Protein AF-A0A962ULI7-F1 (afdb_monomer_lite)

Secondary structure (DSSP, 8-state):
-------------------------------------PPPPPPPPPPPPPPPPPPP---TT---SEEEEETTS-EEEE----TT-EEEEEESS---SEEEEETTTTEEEEE--TT--S-EEEEEEEEETTEEEEEEEEEEEEEPPPPTTS------S--------EEEEEEEEEEEEEETTEEEEEEEEEEEEEEEEE-TT-TT-TTGGGTT-TTEEEEEEEEEEEEE-SEEE-TT-EEEEEEEEEEE--SSTTS--EEE-PPPPPSS-TT-S--TT-PPPPPPPPPPPPEEEEEEEEE--SS--EE-PPPPPPPPPSSS--PPP-PPP-------SS---S-EEE----

Sequence (350 aa):
MIEPLAVFLRHSRPVGIGLLTGALLAASGCNLLPTTRQGPLPTPVPSPPVAEGRPADANTGQLPALLFARHGTTAGFRFTPAPQHEVAIETDRQVGGDLTFDRDTGTLRYTPAAGDVEEFTLTLRAQGPQGPATLGTLGVVPVAAIPAETRFIDNDRPVPKLPIYNDIRISAGKHQRWFNGVERTTRAVTASGFEVRFDPADKHAELNRFSGAADIHRLDIEADSVIIRGTLHLPQTEVHISARRLVFEDADPDNPARIDTSPLAWPKAAGDGDSRNTPSPGQHGLKAGDIHLLLDQLVADGGTRLIMNGGRGQDPERGRKGDDGKSVASRTHKINNQRYANVVYVQTHH

Radius of gyration: 32.07 Å; chains: 1; bounding box: 81×69×121 Å

Structure (mmCIF, N/CA/C/O backbone):
data_AF-A0A962ULI7-F1
#
_entry.id   AF-A0A962ULI7-F1
#
loop_
_atom_site.group_PDB
_atom_site.id
_atom_site.type_symbol
_atom_site.label_atom_id
_atom_site.label_alt_id
_atom_site.label_comp_id
_atom_site.label_asym_id
_atom_site.label_entity_id
_atom_site.label_seq_id
_atom_site.pdbx_PDB_ins_code
_atom_site.Cartn_x
_atom_site.Cartn_y
_atom_site.Cartn_z
_atom_site.occupancy
_atom_site.B_iso_or_equiv
_atom_site.auth_seq_id
_atom_site.auth_comp_id
_atom_site.auth_asym_id
_atom_site.auth_atom_id
_atom_site.pdbx_PDB_model_num
ATOM 1 N N . MET A 1 1 ? 1.129 7.651 -73.828 1.00 36.72 1 MET A N 1
ATOM 2 C CA . MET A 1 1 ? 2.475 7.852 -73.248 1.00 36.72 1 MET A CA 1
ATOM 3 C C . MET A 1 1 ? 2.345 7.568 -71.758 1.00 36.72 1 MET A C 1
ATOM 5 O O . MET A 1 1 ? 1.711 8.367 -71.096 1.00 36.72 1 MET A O 1
ATOM 9 N N . ILE A 1 2 ? 2.761 6.446 -71.173 1.00 41.09 2 ILE A N 1
ATOM 10 C CA . ILE A 1 2 ? 3.694 5.374 -71.553 1.00 41.09 2 ILE A CA 1
ATOM 11 C C . ILE A 1 2 ? 3.120 4.039 -71.024 1.00 41.09 2 ILE A C 1
ATOM 13 O O . ILE A 1 2 ? 2.411 4.024 -70.021 1.00 41.09 2 ILE A O 1
ATOM 17 N N . GLU A 1 3 ? 3.387 2.964 -71.763 1.00 32.59 3 GLU A N 1
ATOM 18 C CA . GLU A 1 3 ? 2.951 1.574 -71.569 1.00 32.59 3 GLU A CA 1
ATOM 19 C C . GLU A 1 3 ? 3.521 0.845 -70.325 1.00 32.59 3 GLU A C 1
ATOM 21 O O . GLU A 1 3 ? 4.514 1.293 -69.748 1.00 32.59 3 GLU A O 1
ATOM 26 N N . PRO A 1 4 ? 2.932 -0.321 -69.962 1.00 69.19 4 PRO A N 1
ATOM 27 C CA . PRO A 1 4 ? 3.392 -1.266 -68.937 1.00 69.19 4 PRO A CA 1
ATOM 28 C C . PRO A 1 4 ? 4.114 -2.505 -69.524 1.00 69.19 4 PRO A C 1
ATOM 30 O O . PRO A 1 4 ? 3.837 -2.908 -70.647 1.00 69.19 4 PRO A O 1
ATOM 33 N N . LEU A 1 5 ? 4.972 -3.180 -68.746 1.00 36.34 5 LEU A N 1
ATOM 34 C CA . LEU A 1 5 ? 5.519 -4.527 -69.030 1.00 36.34 5 LEU A CA 1
ATOM 35 C C . LEU A 1 5 ? 6.286 -5.024 -67.777 1.00 36.34 5 LEU A C 1
ATOM 37 O O . LEU A 1 5 ? 6.933 -4.210 -67.135 1.00 36.34 5 LEU A O 1
ATOM 41 N N . ALA A 1 6 ? 6.403 -6.288 -67.367 1.00 36.66 6 ALA A N 1
ATOM 42 C CA . ALA A 1 6 ? 5.646 -7.531 -67.469 1.00 36.66 6 ALA A CA 1
ATOM 43 C C . ALA A 1 6 ? 6.415 -8.594 -66.628 1.00 36.66 6 ALA A C 1
ATOM 45 O O . ALA A 1 6 ? 7.593 -8.419 -66.334 1.00 36.66 6 ALA A O 1
ATOM 46 N N . VAL A 1 7 ? 5.753 -9.723 -66.339 1.00 37.47 7 VAL A N 1
ATOM 47 C CA . VAL A 1 7 ? 6.326 -11.066 -66.071 1.00 37.47 7 VAL A CA 1
ATOM 48 C C . VAL A 1 7 ? 7.104 -11.301 -64.760 1.00 37.47 7 VAL A C 1
ATOM 50 O O . VAL A 1 7 ? 8.292 -11.031 -64.670 1.00 37.47 7 VAL A O 1
ATOM 53 N N . PHE A 1 8 ? 6.492 -12.048 -63.828 1.00 35.47 8 PHE A N 1
ATOM 54 C CA . PHE A 1 8 ? 7.044 -13.353 -63.422 1.00 35.47 8 PHE A CA 1
ATOM 55 C C . PHE A 1 8 ? 5.948 -14.278 -62.870 1.00 35.47 8 PHE A C 1
ATOM 57 O O . PHE A 1 8 ? 5.106 -13.885 -62.068 1.00 35.47 8 PHE A O 1
ATOM 64 N N . LEU A 1 9 ? 5.942 -15.513 -63.365 1.00 35.53 9 LEU A N 1
ATOM 65 C CA . LEU A 1 9 ? 4.918 -16.543 -63.196 1.00 35.53 9 LEU A CA 1
ATOM 66 C C . LEU A 1 9 ? 5.587 -17.802 -62.608 1.00 35.53 9 LEU A C 1
ATOM 68 O O . LEU A 1 9 ? 6.740 -18.079 -62.927 1.00 35.53 9 LEU A O 1
ATOM 72 N N . ARG A 1 10 ? 4.784 -18.617 -61.904 1.00 34.47 10 ARG A N 1
ATOM 73 C CA . ARG A 1 10 ? 4.992 -20.025 -61.480 1.00 34.47 10 ARG A CA 1
ATOM 74 C C . ARG A 1 10 ? 5.725 -20.247 -60.149 1.00 34.47 10 ARG A C 1
ATOM 76 O O . ARG A 1 10 ? 6.946 -20.211 -60.097 1.00 34.47 10 ARG A O 1
ATOM 83 N N . HIS A 1 11 ? 4.983 -20.685 -59.130 1.00 37.19 11 HIS A N 1
ATOM 84 C CA . HIS A 1 11 ? 4.894 -22.110 -58.762 1.00 37.19 11 HIS A CA 1
ATOM 85 C C . HIS A 1 11 ? 3.723 -22.330 -57.791 1.00 37.19 11 HIS A C 1
ATOM 87 O O . HIS A 1 11 ? 3.761 -21.944 -56.628 1.00 37.19 11 HIS A O 1
ATOM 93 N N . SER A 1 12 ? 2.668 -22.960 -58.302 1.00 34.78 12 SER A N 1
ATOM 94 C CA . SER A 1 12 ? 1.506 -23.430 -57.552 1.00 34.78 12 SER A CA 1
ATOM 95 C C . SER A 1 12 ? 1.741 -24.875 -57.103 1.00 34.78 12 SER A C 1
ATOM 97 O O . SER A 1 12 ? 2.163 -25.702 -57.912 1.00 34.78 12 SER A O 1
ATOM 99 N N . ARG A 1 13 ? 1.388 -25.213 -55.859 1.00 38.66 13 ARG A N 1
ATOM 100 C CA . ARG A 1 13 ? 0.997 -26.576 -55.463 1.00 38.66 13 ARG A CA 1
ATOM 101 C C . ARG A 1 13 ? -0.217 -26.500 -54.530 1.00 38.66 13 ARG A C 1
ATOM 103 O O . ARG A 1 13 ? -0.091 -25.903 -53.465 1.00 38.66 13 ARG A O 1
ATOM 110 N N . PRO A 1 14 ? -1.369 -27.084 -54.903 1.00 46.56 14 PRO A N 1
ATOM 111 C CA . PRO A 1 14 ? -2.503 -27.280 -54.013 1.00 46.56 14 PRO A CA 1
ATOM 112 C C . PRO A 1 14 ? -2.503 -28.709 -53.446 1.00 46.56 14 PRO A C 1
ATOM 114 O O . PRO A 1 14 ? -2.334 -29.676 -54.183 1.00 46.56 14 PRO A O 1
ATOM 117 N N . VAL A 1 15 ? -2.726 -28.843 -52.141 1.00 43.34 15 VAL A N 1
ATOM 118 C CA . VAL A 1 15 ? -3.077 -30.094 -51.443 1.00 43.34 15 VAL A CA 1
ATOM 119 C C . VAL A 1 15 ? -3.946 -29.650 -50.264 1.00 43.34 15 VAL A C 1
ATOM 121 O O . VAL A 1 15 ? -3.543 -28.748 -49.545 1.00 43.34 15 VAL A O 1
ATOM 124 N N . GLY A 1 16 ? -5.141 -30.141 -49.971 1.00 34.72 16 GLY A N 1
ATOM 125 C CA . GLY A 1 16 ? -6.044 -31.107 -50.575 1.00 34.72 16 GLY A CA 1
ATOM 126 C C . GLY A 1 16 ? -7.290 -31.064 -49.680 1.00 34.72 16 GLY A C 1
ATOM 127 O O . GLY A 1 16 ? -7.171 -31.152 -48.460 1.00 34.72 16 GLY A O 1
ATOM 128 N N . ILE A 1 17 ? -8.464 -30.826 -50.262 1.00 39.56 17 ILE A N 1
ATOM 129 C CA . ILE A 1 17 ? -9.739 -30.765 -49.540 1.00 39.56 17 ILE A CA 1
ATOM 130 C C . ILE A 1 17 ? -10.230 -32.201 -49.356 1.00 39.56 17 ILE A C 1
ATOM 132 O O . ILE A 1 17 ? -10.590 -32.865 -50.326 1.00 39.56 17 ILE A O 1
ATOM 136 N N . GLY A 1 18 ? -10.215 -32.683 -48.114 1.00 36.03 18 GLY A N 1
ATOM 137 C CA . GLY A 1 18 ? -10.821 -33.951 -47.725 1.00 36.03 18 GLY A CA 1
ATOM 138 C C . GLY A 1 18 ? -12.294 -33.758 -47.382 1.00 36.03 18 GLY A C 1
ATOM 139 O O . GLY A 1 18 ? -12.622 -33.345 -46.274 1.00 36.03 18 GLY A O 1
ATOM 140 N N . LEU A 1 19 ? -13.170 -34.062 -48.340 1.00 38.62 19 LEU A N 1
ATOM 141 C CA . LEU A 1 19 ? -14.579 -34.370 -48.099 1.00 38.62 19 LEU A CA 1
ATOM 142 C C . LEU A 1 19 ? -14.670 -35.734 -47.404 1.00 38.62 19 LEU A C 1
ATOM 144 O O . LEU A 1 19 ? -14.183 -36.727 -47.941 1.00 38.62 19 LEU A O 1
ATOM 148 N N . LEU A 1 20 ? -15.336 -35.790 -46.252 1.00 34.31 20 LEU A N 1
ATOM 149 C CA . LEU A 1 20 ? -15.747 -37.043 -45.621 1.00 34.31 20 LEU A CA 1
ATOM 150 C C . LEU A 1 20 ? -17.254 -36.992 -45.373 1.00 34.31 20 LEU A C 1
ATOM 152 O O . LEU A 1 20 ? -17.750 -36.479 -44.375 1.00 34.31 20 LEU A O 1
ATOM 156 N N . THR A 1 21 ? -17.972 -37.492 -46.370 1.00 39.06 21 THR A N 1
ATOM 157 C CA . THR A 1 21 ? -19.364 -37.925 -46.320 1.00 39.06 21 THR A CA 1
ATOM 158 C C . THR A 1 21 ? -19.424 -39.289 -45.630 1.00 39.06 21 THR A C 1
ATOM 160 O O . THR A 1 21 ? -18.748 -40.226 -46.048 1.00 39.06 21 THR A O 1
ATOM 163 N N . GLY A 1 22 ? -20.257 -39.421 -44.599 1.00 34.72 22 GLY A N 1
ATOM 164 C CA . GLY A 1 22 ? -20.523 -40.695 -43.930 1.00 34.72 22 GLY A CA 1
ATOM 165 C C . GLY A 1 22 ? -21.768 -40.593 -43.059 1.00 34.72 22 GLY A C 1
ATOM 166 O O . GLY A 1 22 ? -21.783 -39.869 -42.071 1.00 34.72 22 GLY A O 1
ATOM 167 N N . ALA A 1 23 ? -22.827 -41.270 -43.489 1.00 39.91 23 ALA A N 1
ATOM 168 C CA . ALA A 1 23 ? -24.166 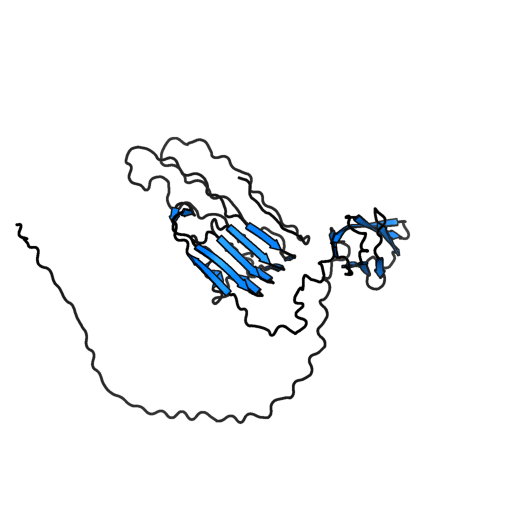-41.249 -42.922 1.00 39.91 23 ALA A CA 1
ATOM 169 C C . ALA A 1 23 ? -24.389 -42.335 -41.849 1.00 39.91 23 ALA A C 1
ATOM 171 O O . ALA A 1 23 ? -23.640 -43.303 -41.781 1.00 39.91 23 ALA A O 1
ATOM 172 N N . LEU A 1 24 ? -25.521 -42.189 -41.141 1.00 36.28 24 LEU A N 1
ATOM 173 C CA . LEU A 1 24 ? -26.288 -43.200 -40.389 1.00 36.28 24 LEU A CA 1
ATOM 174 C C . LEU A 1 24 ? -25.678 -43.758 -39.088 1.00 36.28 24 LEU A C 1
ATOM 176 O O . LEU A 1 24 ? -24.764 -44.568 -39.111 1.00 36.28 24 LEU A O 1
ATOM 180 N N . LEU A 1 25 ? -26.330 -43.478 -37.952 1.00 35.44 25 LEU A N 1
ATOM 181 C CA . LEU A 1 25 ? -27.269 -44.432 -37.343 1.00 35.44 25 LEU A CA 1
ATOM 182 C C . LEU A 1 25 ? -28.064 -43.770 -36.204 1.00 35.44 25 LEU A C 1
ATOM 184 O O . LEU A 1 25 ? -27.510 -43.112 -35.327 1.00 35.44 25 LEU A O 1
ATOM 188 N N . ALA A 1 26 ? -29.378 -43.976 -36.230 1.00 43.22 26 ALA A N 1
ATOM 189 C CA . ALA A 1 26 ? -30.286 -43.666 -35.140 1.00 43.22 26 ALA A CA 1
ATOM 190 C C . ALA A 1 26 ? -30.165 -44.725 -34.034 1.00 43.22 26 ALA A C 1
ATOM 192 O O . ALA A 1 26 ? -30.157 -45.921 -34.323 1.00 43.22 26 ALA A O 1
ATOM 193 N N . ALA A 1 27 ? -30.152 -44.291 -32.775 1.00 39.09 27 ALA A N 1
ATOM 194 C CA . ALA A 1 27 ? -30.481 -45.136 -31.635 1.00 39.09 27 ALA A CA 1
ATOM 195 C C . ALA A 1 27 ? -31.223 -44.293 -30.593 1.00 39.09 27 ALA A C 1
ATOM 197 O O . ALA A 1 27 ? -30.658 -43.422 -29.934 1.00 39.09 27 ALA A O 1
ATOM 198 N N . SER A 1 28 ? -32.525 -44.547 -30.502 1.00 44.91 28 SER A N 1
ATOM 199 C CA . SER A 1 28 ? -33.424 -44.029 -29.481 1.00 44.91 28 SER A CA 1
ATOM 200 C C . SER A 1 28 ? -33.053 -44.605 -28.115 1.00 44.91 28 SER A C 1
ATOM 202 O O . SER A 1 28 ? -33.016 -45.821 -27.946 1.00 44.91 28 SER A O 1
ATOM 204 N N . GLY A 1 29 ? -32.840 -43.735 -27.130 1.00 36.50 29 GLY A N 1
ATOM 205 C CA . GLY A 1 29 ? -32.721 -44.100 -25.722 1.00 36.50 29 GLY A CA 1
ATOM 206 C C . GLY A 1 29 ? -33.555 -43.149 -24.873 1.00 36.50 29 GLY A C 1
ATOM 207 O O . GLY A 1 29 ? -33.091 -42.078 -24.495 1.00 36.50 29 GLY A O 1
ATOM 208 N N . CYS A 1 30 ? -34.808 -43.524 -24.611 1.00 38.38 30 CYS A N 1
ATOM 209 C CA . CYS A 1 30 ? -35.667 -42.865 -23.632 1.00 38.38 30 CYS A CA 1
ATOM 210 C C . CYS A 1 30 ? -35.076 -43.042 -22.226 1.00 38.38 30 CYS A C 1
ATOM 212 O O . CYS A 1 30 ? -35.155 -44.132 -21.668 1.00 38.38 30 CYS A O 1
ATOM 214 N N . ASN A 1 31 ? -34.549 -41.969 -21.635 1.00 38.72 31 ASN A N 1
ATOM 215 C CA . ASN A 1 31 ? -34.312 -41.895 -20.194 1.00 38.72 31 ASN A CA 1
ATOM 216 C C . ASN A 1 31 ? -35.453 -41.102 -19.549 1.00 38.72 31 ASN A C 1
ATOM 218 O O . ASN A 1 31 ? -35.513 -39.877 -19.631 1.00 38.72 31 ASN A O 1
ATOM 222 N N . LEU A 1 32 ? -36.379 -41.836 -18.932 1.00 37.72 32 LEU A N 1
ATOM 223 C CA . LEU A 1 32 ? -37.387 -41.302 -18.022 1.00 37.72 32 LEU A CA 1
ATOM 224 C C . LEU A 1 32 ? -36.681 -40.840 -16.741 1.00 37.72 32 LEU A C 1
ATOM 226 O O . LEU A 1 32 ? -36.152 -41.655 -15.988 1.00 37.72 32 LEU A O 1
ATOM 230 N N . LEU A 1 33 ? -36.665 -39.529 -16.502 1.00 42.28 33 LEU A N 1
ATOM 231 C CA . LEU A 1 33 ? -36.252 -38.956 -15.223 1.00 42.28 33 LEU A CA 1
ATOM 232 C C . LEU A 1 33 ? -37.384 -39.131 -14.194 1.00 42.28 33 LEU A C 1
ATOM 234 O O . LEU A 1 33 ? -38.543 -38.859 -14.520 1.00 42.28 33 LEU A O 1
ATOM 238 N N . PRO A 1 34 ? -37.088 -39.557 -12.955 1.00 46.44 34 PRO A N 1
ATOM 239 C CA . PRO A 1 34 ? -38.090 -39.658 -11.907 1.00 46.44 34 PRO A CA 1
ATOM 240 C C . PRO A 1 34 ? -38.499 -38.261 -11.422 1.00 46.44 34 PRO A C 1
ATOM 242 O O . PRO A 1 34 ? -37.675 -37.462 -10.983 1.00 46.44 34 PRO A O 1
ATOM 245 N N . THR A 1 35 ? -39.798 -37.974 -11.474 1.00 42.03 35 THR A N 1
ATOM 246 C CA . THR A 1 35 ? -40.426 -36.815 -10.828 1.00 42.03 35 THR A CA 1
ATOM 247 C C . THR A 1 35 ? -40.354 -36.965 -9.309 1.00 42.03 35 THR A C 1
ATOM 249 O O . THR A 1 35 ? -41.180 -37.642 -8.694 1.00 42.03 35 THR A O 1
ATOM 252 N N . THR A 1 36 ? -39.369 -36.323 -8.687 1.00 50.81 36 THR A N 1
ATOM 253 C CA . THR A 1 36 ? -39.287 -36.190 -7.231 1.00 50.81 36 THR A CA 1
ATOM 254 C C . THR A 1 36 ? -40.264 -35.110 -6.768 1.00 50.81 36 THR A C 1
ATOM 256 O O . THR A 1 36 ? -40.147 -33.937 -7.117 1.00 50.81 36 THR A O 1
ATOM 259 N N . ARG A 1 37 ? -41.262 -35.522 -5.986 1.00 45.25 37 ARG A N 1
ATOM 260 C CA . ARG A 1 37 ? -42.290 -34.668 -5.382 1.00 45.25 37 ARG A CA 1
ATOM 261 C C . ARG A 1 37 ? -41.631 -33.760 -4.328 1.00 45.25 37 ARG A C 1
ATOM 263 O O . ARG A 1 37 ? -41.154 -34.263 -3.314 1.00 45.25 37 ARG A O 1
ATOM 270 N N . GLN A 1 38 ? -41.588 -32.446 -4.559 1.00 42.25 38 GLN A N 1
ATOM 271 C CA . GLN A 1 38 ? -41.139 -31.473 -3.555 1.00 42.25 38 GLN A CA 1
ATOM 272 C C . GLN A 1 38 ? -42.172 -31.380 -2.422 1.00 42.25 38 GLN A C 1
ATOM 274 O O . GLN A 1 38 ? -43.342 -31.080 -2.660 1.00 42.25 38 GLN A O 1
ATOM 279 N N . GLY A 1 39 ? -41.737 -31.672 -1.195 1.00 67.44 39 GLY A N 1
ATOM 280 C CA . GLY A 1 39 ? -42.494 -31.385 0.023 1.00 67.44 39 GLY A CA 1
ATOM 281 C C . GLY A 1 39 ? -42.515 -29.882 0.347 1.00 67.44 39 GLY A C 1
ATOM 282 O O . GLY A 1 39 ? -41.749 -29.118 -0.246 1.00 67.44 39 GLY A O 1
ATOM 283 N N . PRO A 1 40 ? -43.392 -29.446 1.268 1.00 58.53 40 PRO A N 1
ATOM 284 C CA . PRO A 1 40 ? -43.543 -28.039 1.627 1.00 58.53 40 PRO A CA 1
ATOM 285 C C . PRO A 1 40 ? -42.242 -27.452 2.191 1.00 58.53 40 PRO A C 1
ATOM 287 O O . PRO A 1 40 ? -41.573 -28.067 3.022 1.00 58.53 40 PRO A O 1
ATOM 290 N N . LEU A 1 41 ? -41.900 -26.252 1.716 1.00 49.66 41 LEU A N 1
ATOM 291 C CA . LEU A 1 41 ? -40.730 -25.483 2.140 1.00 49.66 41 LEU A CA 1
ATOM 292 C C . LEU A 1 41 ? -40.799 -25.169 3.647 1.00 49.66 41 LEU A C 1
ATOM 294 O O . LEU A 1 41 ? -41.845 -24.712 4.117 1.00 49.66 41 LEU A O 1
ATOM 298 N N . PRO A 1 42 ? -39.706 -25.369 4.405 1.00 56.66 42 PRO A N 1
ATOM 299 C CA . PRO A 1 42 ? -39.650 -24.976 5.805 1.00 56.66 42 PRO A CA 1
ATOM 300 C C . PRO A 1 42 ? -39.727 -23.450 5.935 1.00 56.66 42 PRO A C 1
ATOM 302 O O . PRO A 1 42 ? -39.064 -22.707 5.211 1.00 56.66 42 PRO A O 1
ATOM 305 N N . THR A 1 43 ? -40.546 -22.988 6.876 1.00 55.22 43 THR A N 1
ATOM 306 C CA . THR A 1 43 ? -40.663 -21.576 7.251 1.00 55.22 43 THR A CA 1
ATOM 307 C C . THR A 1 43 ? -39.322 -21.026 7.751 1.00 55.22 43 THR A C 1
ATOM 309 O O . THR A 1 43 ? -38.649 -21.708 8.529 1.00 55.22 43 THR A O 1
ATOM 312 N N . PRO A 1 44 ? -38.931 -19.802 7.348 1.00 44.84 44 PRO A N 1
ATOM 313 C CA . PRO A 1 44 ? -37.668 -19.203 7.755 1.00 44.84 44 PRO A CA 1
ATOM 314 C C . PRO A 1 44 ? -37.649 -18.958 9.266 1.00 44.84 44 PRO A C 1
ATOM 316 O O . PRO A 1 44 ? -38.510 -18.276 9.820 1.00 44.84 44 PRO A O 1
ATOM 319 N N . VAL A 1 45 ? -36.645 -19.532 9.926 1.00 56.16 45 VAL A N 1
ATOM 320 C CA . VAL A 1 45 ? -36.324 -19.266 11.330 1.00 56.16 45 VAL A CA 1
ATOM 321 C C . VAL A 1 45 ? -35.789 -17.829 11.429 1.00 56.16 45 VAL A C 1
ATOM 323 O O . VAL A 1 45 ? -34.923 -17.466 10.627 1.00 56.16 45 VAL A O 1
ATOM 326 N N . PRO A 1 46 ? -36.276 -16.994 12.368 1.00 42.66 46 PRO A N 1
ATOM 327 C CA . PRO A 1 46 ? -35.767 -15.639 12.550 1.00 42.66 46 PRO A CA 1
ATOM 328 C C . PRO A 1 46 ? -34.271 -15.673 12.877 1.00 42.66 46 PRO A C 1
ATOM 330 O O . PRO A 1 46 ? -33.821 -16.434 13.734 1.00 42.66 46 PRO A O 1
ATOM 333 N N . SER A 1 47 ? -33.496 -14.860 12.159 1.00 42.06 47 SER A N 1
ATOM 334 C CA . SER A 1 47 ? -32.056 -14.738 12.376 1.00 42.06 47 SER A CA 1
ATOM 335 C C . SER A 1 47 ? -31.771 -14.175 13.776 1.00 42.06 47 SER A C 1
ATOM 337 O O . SER A 1 47 ? -32.451 -13.233 14.192 1.00 42.06 47 SER A O 1
ATOM 339 N N . PRO A 1 48 ? -30.784 -14.720 14.511 1.00 41.25 48 PRO A N 1
ATOM 340 C CA . PRO A 1 48 ? -30.344 -14.136 15.771 1.00 41.25 48 PRO A CA 1
ATOM 341 C C . PRO A 1 48 ? -29.783 -12.720 15.544 1.00 41.25 48 PRO A C 1
ATOM 343 O O . PRO A 1 48 ? -29.311 -12.422 14.441 1.00 41.25 48 PRO A O 1
ATOM 346 N N . PRO A 1 49 ? -29.832 -11.843 16.564 1.00 34.62 49 PRO A N 1
ATOM 347 C CA . PRO A 1 49 ? -29.321 -10.481 16.465 1.00 34.62 49 PRO A CA 1
ATOM 348 C C . PRO A 1 49 ? -27.855 -10.473 16.013 1.00 34.62 49 PRO A C 1
ATOM 350 O O . PRO A 1 49 ? -27.033 -11.259 16.488 1.00 34.62 49 PRO A O 1
ATOM 353 N N . VAL A 1 50 ? -27.556 -9.584 15.064 1.00 32.25 50 VAL A N 1
ATOM 354 C CA . VAL A 1 50 ? -26.212 -9.334 14.537 1.00 32.25 50 VAL A CA 1
ATOM 355 C C . VAL A 1 50 ? -25.328 -8.873 15.693 1.00 32.25 50 VAL A C 1
ATOM 357 O O . VAL A 1 50 ? -25.606 -7.857 16.322 1.00 32.25 50 VAL A O 1
ATOM 360 N N . ALA A 1 51 ? -24.287 -9.648 15.995 1.00 32.75 51 ALA A N 1
ATOM 361 C CA . ALA A 1 51 ? -23.303 -9.293 17.005 1.00 32.75 51 ALA A CA 1
ATOM 362 C C . ALA A 1 51 ? -22.557 -8.022 16.574 1.00 32.75 51 ALA A C 1
ATOM 364 O O . ALA A 1 51 ? -21.938 -7.994 15.508 1.00 32.75 51 ALA A O 1
ATOM 365 N N . GLU A 1 52 ? -22.616 -6.987 17.412 1.00 35.19 52 GLU A N 1
ATOM 366 C CA . GLU A 1 52 ? -21.737 -5.823 17.328 1.00 35.19 52 GLU A CA 1
ATOM 367 C C . GLU A 1 52 ? -20.279 -6.296 17.253 1.00 35.19 52 GLU A C 1
ATOM 369 O O . GLU A 1 52 ? -19.862 -7.212 17.971 1.00 35.19 52 GLU A O 1
ATOM 374 N N . GLY A 1 53 ? -19.517 -5.708 16.328 1.00 32.28 53 GLY A N 1
ATOM 375 C CA . GLY A 1 53 ? -18.134 -6.081 16.065 1.00 32.28 53 GLY A CA 1
ATOM 376 C C . GLY A 1 53 ? -17.316 -6.084 17.352 1.00 32.28 53 GLY A C 1
ATOM 377 O O . GLY A 1 53 ? -17.141 -5.054 17.997 1.00 32.28 53 GLY A O 1
ATOM 378 N N . ARG A 1 54 ? -16.816 -7.266 17.717 1.00 30.55 54 ARG A N 1
ATOM 379 C CA . ARG A 1 54 ? -15.976 -7.479 18.892 1.00 30.55 54 ARG A CA 1
ATOM 380 C C . ARG A 1 54 ? -14.767 -6.529 18.814 1.00 30.55 54 ARG A C 1
ATOM 382 O O . ARG A 1 54 ? -13.993 -6.647 17.858 1.00 30.55 54 ARG A O 1
ATOM 389 N N . PRO A 1 55 ? -14.592 -5.584 19.759 1.00 41.19 55 PRO A N 1
ATOM 390 C CA . PRO A 1 55 ? -13.391 -4.763 19.802 1.00 41.19 55 PRO A CA 1
ATOM 391 C C . PRO A 1 55 ? -12.188 -5.699 19.909 1.00 41.19 55 PRO A C 1
ATOM 393 O O . PRO A 1 55 ? -12.230 -6.672 20.660 1.00 41.19 55 PRO A O 1
ATOM 396 N N . ALA A 1 56 ? -11.164 -5.443 19.094 1.00 37.34 56 ALA A N 1
ATOM 397 C CA . ALA A 1 56 ? -9.961 -6.262 19.039 1.00 37.34 56 ALA A CA 1
ATOM 398 C C . ALA A 1 56 ? -9.430 -6.499 20.461 1.00 37.34 56 ALA A C 1
ATOM 400 O O . ALA A 1 56 ? -9.160 -5.537 21.181 1.00 37.34 56 ALA A O 1
ATOM 401 N N . ASP A 1 57 ? -9.320 -7.770 20.851 1.00 33.94 57 ASP A N 1
ATOM 402 C CA . ASP A 1 57 ? -8.761 -8.193 22.132 1.00 33.94 57 ASP A CA 1
ATOM 403 C C . ASP A 1 57 ? -7.269 -7.797 22.138 1.00 33.94 57 ASP A C 1
ATOM 405 O O . ASP A 1 57 ? -6.406 -8.513 21.632 1.00 33.94 57 ASP A O 1
ATOM 409 N N . ALA A 1 58 ? -6.970 -6.586 22.619 1.00 36.50 58 ALA A N 1
ATOM 410 C CA . ALA A 1 58 ? -5.611 -6.114 22.828 1.00 36.50 58 ALA A CA 1
ATOM 411 C C . ALA A 1 58 ? -4.978 -6.949 23.947 1.00 36.50 58 ALA A C 1
ATOM 413 O O . ALA A 1 58 ? -5.570 -7.108 25.016 1.00 36.50 58 ALA A O 1
ATOM 414 N N . ASN A 1 59 ? -3.776 -7.480 23.701 1.00 37.38 59 ASN A N 1
ATOM 415 C CA . ASN A 1 59 ? -2.970 -8.122 24.735 1.00 37.38 59 ASN A CA 1
ATOM 416 C C . ASN A 1 59 ? -2.922 -7.223 25.976 1.00 37.38 59 ASN A C 1
ATOM 418 O O . ASN A 1 59 ? -2.690 -6.017 25.864 1.00 37.38 59 ASN A O 1
ATOM 422 N N . THR A 1 60 ? -3.135 -7.820 27.146 1.00 42.34 60 THR A N 1
ATOM 423 C CA . THR A 1 60 ? -3.065 -7.165 28.452 1.00 42.34 60 THR A CA 1
ATOM 424 C C . THR A 1 60 ? -1.826 -6.263 28.531 1.00 42.34 60 THR A C 1
ATOM 426 O O . THR A 1 60 ? -0.706 -6.760 28.623 1.00 42.34 60 THR A O 1
ATOM 429 N N . GLY A 1 61 ? -2.017 -4.940 28.478 1.00 52.31 61 GLY A N 1
ATOM 430 C CA . GLY A 1 61 ? -0.993 -3.961 28.859 1.00 52.31 61 GLY A CA 1
ATOM 431 C C . GLY A 1 61 ? -0.345 -3.094 27.772 1.00 52.31 61 GLY A C 1
ATOM 432 O O . GLY A 1 61 ? 0.527 -2.310 28.132 1.00 52.31 61 GLY A O 1
ATOM 433 N N . GLN A 1 62 ? -0.730 -3.150 26.490 1.00 67.50 62 GLN A N 1
ATOM 434 C CA . GLN A 1 62 ? -0.254 -2.149 25.515 1.00 67.50 62 GLN A CA 1
ATOM 435 C C . GLN A 1 62 ? -1.363 -1.180 25.109 1.00 67.50 62 GLN A C 1
ATOM 437 O O . GLN A 1 62 ? -2.317 -1.546 24.425 1.00 67.50 62 GLN A O 1
ATOM 442 N N . LEU A 1 63 ? -1.212 0.077 25.533 1.00 78.38 63 LEU A N 1
ATOM 443 C CA . LEU A 1 63 ? -2.005 1.187 25.015 1.00 78.38 63 LEU A CA 1
ATOM 444 C C . LEU A 1 63 ? -1.654 1.425 23.539 1.00 78.38 63 LEU A C 1
ATOM 446 O O . LEU A 1 63 ? -0.493 1.244 23.154 1.00 78.38 63 LEU A O 1
ATOM 450 N N . PRO A 1 64 ? -2.620 1.843 22.703 1.00 80.31 64 PRO A N 1
ATOM 451 C CA . PRO A 1 64 ? -2.286 2.342 21.378 1.00 80.31 64 PRO A CA 1
ATOM 452 C C . PRO A 1 64 ? -1.337 3.544 21.495 1.00 80.31 64 PRO A C 1
ATOM 454 O O . PRO A 1 64 ? -1.358 4.270 22.483 1.00 80.31 64 PRO A O 1
ATOM 457 N N . ALA A 1 65 ? -0.496 3.762 20.484 1.00 83.88 65 ALA A N 1
ATOM 458 C CA . ALA A 1 65 ? 0.356 4.952 20.452 1.00 83.88 65 ALA A CA 1
ATOM 459 C C . ALA A 1 65 ? -0.458 6.226 20.159 1.00 83.88 65 ALA A C 1
ATOM 461 O O . ALA A 1 65 ? -0.097 7.303 20.625 1.00 83.88 65 ALA A O 1
ATOM 462 N N . LEU A 1 66 ? -1.557 6.088 19.404 1.00 85.19 66 LEU A N 1
ATOM 463 C CA . LEU A 1 66 ? -2.364 7.197 18.904 1.00 85.19 66 LEU A CA 1
ATOM 464 C C . LEU A 1 66 ? -3.859 6.836 18.858 1.00 85.19 66 LEU A C 1
ATOM 466 O O . LEU A 1 66 ? -4.218 5.723 18.460 1.00 85.19 66 LEU A O 1
ATOM 470 N N . LEU A 1 67 ? -4.725 7.779 19.230 1.00 86.88 67 LEU A N 1
ATOM 471 C CA . LEU A 1 67 ? -6.184 7.695 19.160 1.00 86.88 67 LEU A CA 1
ATOM 472 C C . LEU A 1 67 ? -6.724 8.887 18.368 1.00 86.88 67 LEU A C 1
ATOM 474 O O . LEU A 1 67 ? -6.563 10.033 18.778 1.00 86.88 67 LEU A O 1
ATOM 478 N N . PHE A 1 68 ? -7.418 8.618 17.266 1.00 87.19 68 PHE A N 1
ATOM 479 C CA . PHE A 1 68 ? -8.144 9.647 16.526 1.00 87.19 68 PHE A CA 1
ATOM 480 C C . PHE A 1 68 ? -9.568 9.745 17.059 1.00 87.19 68 PHE A C 1
ATOM 482 O O . PHE A 1 68 ? -10.302 8.755 17.059 1.00 87.19 68 PHE A O 1
ATOM 489 N N . ALA A 1 69 ? -9.963 10.936 17.496 1.00 91.00 69 ALA A N 1
ATOM 490 C CA . ALA A 1 69 ? -11.291 11.184 18.035 1.00 91.00 69 ALA A CA 1
ATOM 491 C C . ALA A 1 69 ? -11.985 12.249 17.190 1.00 91.00 69 ALA A C 1
ATOM 493 O O . ALA A 1 69 ? -11.569 13.401 17.158 1.00 91.00 69 ALA A O 1
ATOM 494 N N . ARG A 1 70 ? -13.029 11.872 16.452 1.00 90.38 70 ARG A N 1
ATOM 495 C CA . ARG A 1 70 ? -13.740 12.819 15.588 1.00 90.38 70 ARG A CA 1
ATOM 496 C C . ARG A 1 70 ? -14.772 13.592 16.405 1.00 90.38 70 ARG A C 1
ATOM 498 O O . ARG A 1 70 ? -15.543 12.985 17.148 1.00 90.38 70 ARG A O 1
ATOM 505 N N . HIS A 1 71 ? -14.826 14.909 16.224 1.00 90.38 71 HIS A N 1
ATOM 506 C CA . HIS A 1 71 ? -15.861 15.749 16.825 1.00 90.38 71 HIS A CA 1
ATOM 507 C C . HIS A 1 71 ? -17.262 15.202 16.523 1.00 90.38 71 HIS A C 1
ATOM 509 O O . HIS A 1 71 ? -17.559 14.808 15.393 1.00 90.38 71 HIS A O 1
ATOM 515 N N . GLY A 1 72 ? -18.119 15.180 17.545 1.00 87.31 72 GLY A N 1
ATOM 516 C CA . GLY A 1 72 ? -19.472 14.624 17.452 1.00 87.31 72 GLY A CA 1
ATOM 517 C C . GLY A 1 72 ? -19.550 13.095 17.544 1.00 87.31 72 GLY A C 1
ATOM 518 O O . GLY A 1 72 ? -20.648 12.551 17.486 1.00 87.31 72 GLY A O 1
ATOM 519 N N . THR A 1 73 ? -18.423 12.396 17.715 1.00 89.06 73 THR A N 1
ATOM 520 C CA . THR A 1 73 ? -18.385 10.944 17.949 1.00 89.06 73 THR A CA 1
ATOM 521 C C . THR A 1 73 ? -17.567 10.610 19.191 1.00 89.06 73 THR A C 1
ATOM 523 O O . THR A 1 73 ? -16.632 11.330 19.541 1.00 89.06 73 THR A O 1
ATOM 526 N N . THR A 1 74 ? -17.898 9.499 19.846 1.00 92.25 74 THR A N 1
ATOM 527 C CA . THR A 1 74 ? -17.114 8.973 20.967 1.00 92.25 74 THR A CA 1
ATOM 528 C C . THR A 1 74 ? -16.107 7.956 20.448 1.00 92.25 74 THR A C 1
ATOM 530 O O . THR A 1 74 ? -16.486 6.897 19.947 1.00 92.25 74 THR A O 1
ATOM 533 N N . ALA A 1 75 ? -14.821 8.257 20.594 1.00 88.31 75 ALA A N 1
ATOM 534 C CA . ALA A 1 75 ? -13.751 7.300 20.354 1.00 88.31 75 ALA A CA 1
ATOM 535 C C . ALA A 1 75 ? -13.394 6.590 21.661 1.00 88.31 75 ALA A C 1
ATOM 537 O O . ALA A 1 75 ? -13.500 7.162 22.745 1.00 88.31 75 ALA A O 1
ATOM 538 N N . GLY A 1 76 ? -12.960 5.337 21.585 1.00 88.00 76 GLY A N 1
ATOM 539 C CA . GLY A 1 76 ? -12.557 4.611 22.777 1.00 88.00 76 GLY A CA 1
ATOM 540 C C . GLY A 1 76 ? -11.765 3.357 22.475 1.00 88.00 76 GLY A C 1
ATOM 541 O O . GLY A 1 76 ? -11.743 2.860 21.349 1.00 88.00 76 GLY A O 1
ATOM 542 N N . PHE A 1 77 ? -11.111 2.841 23.503 1.00 84.38 77 PHE A N 1
ATOM 543 C CA . PHE A 1 77 ? -10.432 1.558 23.458 1.00 84.38 77 PHE A CA 1
ATOM 544 C C . PHE A 1 77 ? -10.580 0.855 24.798 1.00 84.38 77 PHE A C 1
ATOM 546 O O . PHE A 1 77 ? -10.834 1.469 25.837 1.00 84.38 77 PHE A O 1
ATOM 553 N N . ARG A 1 78 ? -10.418 -0.462 24.756 1.00 84.69 78 ARG A N 1
ATOM 554 C CA . ARG A 1 78 ? -10.460 -1.306 25.936 1.00 84.69 78 ARG A CA 1
ATOM 555 C C . ARG A 1 78 ? -9.039 -1.625 26.374 1.00 84.69 78 ARG A C 1
ATOM 557 O O . ARG A 1 78 ? -8.228 -2.050 25.556 1.00 84.69 78 ARG A O 1
ATOM 564 N N . PHE A 1 79 ? -8.752 -1.454 27.654 1.00 83.00 79 PHE A N 1
ATOM 565 C CA . PHE A 1 79 ? -7.553 -1.968 28.297 1.00 83.00 79 PHE A CA 1
ATOM 566 C C . PHE A 1 79 ? -7.928 -2.545 29.662 1.00 83.00 79 PHE A C 1
ATOM 568 O O . PHE A 1 79 ? -8.794 -2.028 30.358 1.00 83.00 79 PHE A O 1
ATOM 575 N N . THR A 1 80 ? -7.286 -3.637 30.060 1.00 80.25 80 THR A N 1
ATOM 576 C CA . THR A 1 80 ? -7.571 -4.284 31.344 1.00 80.25 80 THR A CA 1
ATOM 577 C C . THR A 1 80 ? -6.475 -3.914 32.339 1.00 80.25 80 THR A C 1
ATOM 579 O O . THR A 1 80 ? -5.386 -4.489 32.259 1.00 80.25 80 THR A O 1
ATOM 582 N N . PRO A 1 81 ? -6.700 -2.950 33.255 1.00 72.94 81 PRO A N 1
ATOM 583 C CA . PRO A 1 81 ? -5.759 -2.715 34.343 1.00 72.94 81 PRO A CA 1
ATOM 584 C C . PRO A 1 81 ? -5.745 -3.920 35.290 1.00 72.94 81 PRO A C 1
ATOM 586 O O . PRO A 1 81 ? -6.713 -4.680 35.373 1.00 72.94 81 PRO A O 1
ATOM 589 N N . ALA A 1 82 ? -4.657 -4.094 36.043 1.00 75.69 82 ALA A N 1
ATOM 590 C CA . ALA A 1 82 ? -4.652 -5.088 37.109 1.00 75.69 82 ALA A CA 1
ATOM 591 C C . ALA A 1 82 ? -5.734 -4.736 38.165 1.00 75.69 82 ALA A C 1
ATOM 593 O O . ALA A 1 82 ? -5.888 -3.558 38.500 1.00 75.69 82 ALA A O 1
ATOM 594 N N . PRO A 1 83 ? -6.468 -5.725 38.721 1.00 69.62 83 PRO A N 1
ATOM 595 C CA . PRO A 1 83 ? -7.708 -5.499 39.485 1.00 69.62 83 PRO A CA 1
ATOM 596 C C . PRO A 1 83 ? -7.573 -4.566 40.697 1.00 69.62 83 PRO A C 1
ATOM 598 O O . PRO A 1 83 ? -8.545 -3.965 41.154 1.00 69.62 83 PRO A O 1
ATOM 601 N N . GLN A 1 84 ? -6.358 -4.465 41.234 1.00 71.94 84 GLN A N 1
ATOM 602 C CA . GLN A 1 84 ? -6.067 -3.811 42.507 1.00 71.94 84 GLN A CA 1
ATOM 603 C C . GLN A 1 84 ? -5.671 -2.338 42.366 1.00 71.94 84 GLN A C 1
ATOM 605 O O . GLN A 1 84 ? -5.369 -1.700 43.369 1.00 71.94 84 GLN A O 1
ATOM 610 N N . HIS A 1 85 ? -5.665 -1.796 41.147 1.00 78.12 85 HIS A N 1
ATOM 611 C CA . HIS A 1 85 ? -5.250 -0.420 40.906 1.00 78.12 85 HIS A CA 1
ATOM 612 C C . HIS A 1 85 ? -6.445 0.488 40.639 1.00 78.12 85 HIS A C 1
ATOM 614 O O . HIS A 1 85 ? -7.304 0.185 39.809 1.00 78.12 85 HIS A O 1
ATOM 620 N N . GLU A 1 86 ? -6.478 1.622 41.330 1.00 86.94 86 GLU A N 1
ATOM 621 C CA . GLU A 1 86 ? -7.307 2.751 40.922 1.00 86.94 86 GLU A CA 1
ATOM 622 C C . GLU A 1 86 ? -6.619 3.450 39.749 1.00 86.94 86 GLU A C 1
ATOM 624 O O . GLU A 1 86 ? -5.413 3.694 39.799 1.00 86.94 86 GLU A O 1
ATOM 629 N N . VAL A 1 87 ? -7.355 3.721 38.672 1.00 90.12 87 VAL A N 1
ATOM 630 C CA . VAL A 1 87 ? -6.790 4.355 37.478 1.00 90.12 87 VAL A CA 1
ATOM 631 C C . VAL A 1 87 ? -7.147 5.834 37.475 1.00 90.12 87 VAL A C 1
ATOM 633 O O . VAL A 1 87 ? -8.322 6.186 37.427 1.00 90.12 87 VAL A O 1
ATOM 636 N N . ALA A 1 88 ? -6.127 6.684 37.481 1.00 92.12 88 ALA A N 1
ATOM 637 C CA . ALA A 1 88 ? -6.239 8.109 37.224 1.00 92.12 88 ALA A CA 1
ATOM 638 C C . ALA A 1 88 ? -5.870 8.402 35.765 1.00 92.12 88 ALA A C 1
ATOM 640 O O . ALA A 1 88 ? -4.930 7.819 35.214 1.00 92.12 88 ALA A O 1
ATOM 641 N N . ILE A 1 89 ? -6.615 9.316 35.151 1.00 93.69 89 ILE A N 1
ATOM 642 C CA . ILE A 1 89 ? -6.338 9.824 33.811 1.00 93.69 89 ILE A CA 1
ATOM 643 C C . ILE A 1 89 ? -5.826 11.251 33.953 1.00 93.69 89 ILE A C 1
ATOM 645 O O . ILE A 1 89 ? -6.476 12.084 34.578 1.00 93.69 89 ILE A O 1
ATOM 649 N N . GLU A 1 90 ? -4.679 11.527 33.350 1.00 95.75 90 GLU A N 1
ATOM 650 C CA . GLU A 1 90 ? -4.103 12.864 33.268 1.00 95.75 90 GLU A CA 1
ATOM 651 C C . GLU A 1 90 ? -3.922 13.238 31.801 1.00 95.75 90 GLU A C 1
ATOM 653 O O . GLU A 1 90 ? -3.535 12.404 30.981 1.00 95.75 90 GLU A O 1
ATOM 658 N N . THR A 1 91 ? -4.175 14.497 31.468 1.00 97.06 91 THR A N 1
ATOM 659 C CA . THR A 1 91 ? -3.887 15.060 30.149 1.00 97.06 91 THR A CA 1
ATOM 660 C C . THR A 1 91 ? -2.835 16.155 30.292 1.00 97.06 91 THR A C 1
ATOM 662 O O . THR A 1 91 ? -2.820 16.890 31.278 1.00 97.06 91 THR A O 1
ATOM 665 N N . ASP A 1 92 ? -1.927 16.265 29.323 1.00 97.50 92 ASP A N 1
ATOM 666 C CA . ASP A 1 92 ? -0.883 17.306 29.313 1.00 97.50 92 ASP A CA 1
ATOM 667 C C . ASP A 1 92 ? -1.431 18.722 29.063 1.00 97.50 92 ASP A C 1
ATOM 669 O O . ASP A 1 92 ? -0.747 19.718 29.306 1.00 97.50 92 ASP A O 1
ATOM 673 N N . ARG A 1 93 ? -2.682 18.814 28.614 1.00 95.38 93 ARG A N 1
ATOM 674 C CA . ARG A 1 93 ? -3.452 20.046 28.466 1.00 95.38 93 ARG A CA 1
ATOM 675 C C . ARG A 1 93 ? -4.899 19.837 28.872 1.00 95.38 93 ARG A C 1
ATOM 677 O O . ARG A 1 93 ? -5.401 18.714 28.891 1.00 95.38 93 ARG A O 1
ATOM 684 N N . GLN A 1 94 ? -5.578 20.934 29.178 1.00 95.69 94 GLN A N 1
ATOM 685 C CA . GLN A 1 94 ? -7.005 20.901 29.457 1.00 95.69 94 GLN A CA 1
ATOM 686 C C . GLN A 1 94 ? -7.771 20.581 28.170 1.00 95.69 94 GLN A C 1
ATOM 688 O O . GLN A 1 94 ? -7.610 21.272 27.167 1.00 95.69 94 GLN A O 1
ATOM 693 N N . VAL A 1 95 ? -8.602 19.544 28.222 1.00 97.25 95 VAL A N 1
ATOM 694 C CA . VAL A 1 95 ? -9.543 19.193 27.154 1.00 97.25 95 VAL A CA 1
ATOM 695 C C . VAL A 1 95 ? -10.936 19.675 27.542 1.00 97.25 95 VAL A C 1
ATOM 697 O O . VAL A 1 95 ? -11.299 19.645 28.720 1.00 97.25 95 VAL A O 1
ATOM 700 N N . GLY A 1 96 ? -11.696 20.173 26.571 1.00 96.88 96 GLY A N 1
ATOM 701 C CA . GLY A 1 96 ? -13.088 20.567 26.769 1.00 96.88 96 GLY A CA 1
ATOM 702 C C . GLY A 1 96 ? -14.062 19.394 26.653 1.00 96.88 96 GLY A C 1
ATOM 703 O O . GLY A 1 96 ? -15.172 19.482 27.172 1.00 96.88 96 GLY A O 1
ATOM 704 N N . GLY A 1 97 ? -13.668 18.329 25.950 1.00 96.31 97 GLY A N 1
ATOM 705 C CA . GLY A 1 97 ? -14.473 17.135 25.710 1.00 96.31 97 GLY A CA 1
ATOM 706 C C . GLY A 1 97 ? -14.600 16.193 26.905 1.00 96.31 97 GLY A C 1
ATOM 707 O O . GLY A 1 97 ? -13.813 16.231 27.852 1.00 96.31 97 GLY A O 1
ATOM 708 N N . ASP A 1 98 ? -15.580 15.294 26.823 1.00 97.06 98 ASP A N 1
ATOM 709 C CA . ASP A 1 98 ? -15.863 14.316 27.872 1.00 97.06 98 ASP A CA 1
ATOM 710 C C . ASP A 1 98 ? -14.899 13.132 27.780 1.00 97.06 98 ASP A C 1
ATOM 712 O O . ASP A 1 98 ? -14.907 12.375 26.804 1.00 97.06 98 ASP A O 1
ATOM 716 N N . LEU A 1 99 ? -14.095 12.946 28.826 1.00 96.31 99 LEU A N 1
ATOM 717 C CA . LEU A 1 99 ? -13.147 11.846 28.971 1.00 96.31 99 LEU A CA 1
ATOM 718 C C . LEU A 1 99 ? -13.563 10.964 30.151 1.00 96.31 99 LEU A C 1
ATOM 720 O O . LEU A 1 99 ? -13.579 11.409 31.296 1.00 96.31 99 LEU A O 1
ATOM 724 N N . THR A 1 100 ? -13.908 9.707 29.880 1.00 94.25 100 THR A N 1
ATOM 725 C CA . THR A 1 100 ? -14.408 8.769 30.896 1.00 94.25 100 THR A CA 1
ATOM 726 C C . THR A 1 100 ? -13.662 7.442 30.839 1.00 94.25 100 THR A C 1
ATOM 728 O O . THR A 1 100 ? -13.291 6.966 29.767 1.00 94.25 100 THR A O 1
ATOM 731 N N . PHE A 1 101 ? -13.448 6.829 32.003 1.00 91.94 101 PHE A N 1
ATOM 732 C CA . PHE A 1 101 ? -12.922 5.473 32.120 1.00 91.94 101 PHE A CA 1
ATOM 733 C C . PHE A 1 101 ? -13.886 4.610 32.924 1.00 91.94 101 PHE A C 1
ATOM 735 O O . PHE A 1 101 ? -14.164 4.886 34.089 1.00 91.94 101 PHE A O 1
ATOM 742 N N . ASP A 1 102 ? -14.391 3.561 32.288 1.00 89.69 102 ASP A N 1
ATOM 743 C CA . ASP A 1 102 ? -15.223 2.551 32.923 1.00 89.69 102 ASP A CA 1
ATOM 744 C C . ASP A 1 102 ? -14.328 1.431 33.461 1.00 89.69 102 ASP A C 1
ATOM 746 O O . ASP A 1 102 ? -13.725 0.671 32.697 1.00 89.69 102 ASP A O 1
ATOM 750 N N . ARG A 1 103 ? -14.244 1.343 34.791 1.00 84.75 103 ARG A N 1
ATOM 751 C CA . ARG A 1 103 ? -13.391 0.382 35.497 1.00 84.75 103 ARG A CA 1
ATOM 752 C C . ARG A 1 103 ? -13.851 -1.062 35.316 1.00 84.75 103 ARG A C 1
ATOM 754 O O . ARG A 1 103 ? -13.001 -1.949 35.266 1.00 84.75 103 ARG A O 1
ATOM 761 N N . ASP A 1 104 ? -15.155 -1.295 35.216 1.00 83.44 104 ASP A N 1
ATOM 762 C CA . ASP A 1 104 ? -15.712 -2.646 35.151 1.00 83.44 104 ASP A CA 1
ATOM 763 C C . ASP A 1 104 ? -15.445 -3.263 33.779 1.00 83.44 104 ASP A C 1
ATOM 765 O O . ASP A 1 104 ? -15.107 -4.443 33.654 1.00 83.44 104 ASP A O 1
ATOM 769 N N . THR A 1 105 ? -15.541 -2.445 32.729 1.00 84.62 105 THR A N 1
ATOM 770 C CA . THR A 1 105 ? -15.283 -2.899 31.359 1.00 84.62 105 THR A CA 1
ATOM 771 C C . THR A 1 105 ? -13.834 -2.699 30.917 1.00 84.62 105 THR A C 1
ATOM 773 O O . THR A 1 105 ? -13.397 -3.363 29.969 1.00 84.62 105 THR A O 1
ATOM 776 N N . GLY A 1 106 ? -13.084 -1.829 31.599 1.00 86.75 106 GLY A N 1
ATOM 777 C CA . GLY A 1 106 ? -11.756 -1.383 31.186 1.00 86.75 106 GLY A CA 1
ATOM 778 C C . GLY A 1 106 ? -11.803 -0.458 29.969 1.00 86.75 106 GLY A C 1
ATOM 779 O O . GLY A 1 106 ? -10.880 -0.451 29.159 1.00 86.75 106 GLY A O 1
ATOM 780 N N . THR A 1 107 ? -12.899 0.270 29.762 1.00 88.69 107 THR A N 1
ATOM 781 C CA . THR A 1 107 ? -13.094 1.064 28.541 1.00 88.69 107 THR A CA 1
ATOM 782 C C . THR A 1 107 ? -12.778 2.529 28.799 1.00 88.69 107 THR A C 1
ATOM 784 O O . THR A 1 107 ? -13.469 3.182 29.579 1.00 88.69 107 THR A O 1
ATOM 787 N N . LEU A 1 108 ? -11.774 3.063 28.102 1.00 92.25 108 LEU A N 1
ATOM 788 C CA . LEU A 1 108 ? -11.548 4.503 28.011 1.00 92.25 108 LEU A CA 1
ATOM 789 C C . LEU A 1 108 ? -12.358 5.064 26.842 1.00 92.25 108 LEU A C 1
ATOM 791 O O . LEU A 1 108 ? -12.294 4.524 25.736 1.00 92.25 108 LEU A O 1
ATOM 795 N N . ARG A 1 109 ? -13.095 6.149 27.075 1.00 95.00 109 ARG A N 1
ATOM 796 C CA . ARG A 1 109 ? -13.882 6.860 26.065 1.00 95.00 109 ARG A CA 1
ATOM 797 C C . ARG A 1 109 ? -13.566 8.345 26.093 1.00 95.00 109 ARG A C 1
ATOM 799 O O . ARG A 1 109 ? -13.484 8.934 27.166 1.00 95.00 109 ARG A O 1
ATOM 806 N N . TYR A 1 110 ? -13.455 8.940 24.915 1.00 96.44 110 TYR A N 1
ATOM 807 C CA . TYR A 1 110 ? -13.267 10.367 24.726 1.00 96.44 110 TYR A CA 1
ATOM 808 C C . TYR A 1 110 ? -14.209 10.886 23.637 1.00 96.44 110 TYR A C 1
ATOM 810 O O . TYR A 1 110 ? -14.251 10.340 22.531 1.00 96.44 110 TYR A O 1
ATOM 818 N N . THR A 1 111 ? -14.958 11.939 23.956 1.00 96.88 111 THR A N 1
ATOM 819 C CA . THR A 1 111 ? -15.826 12.662 23.019 1.00 96.88 111 THR A CA 1
ATOM 820 C C . THR A 1 111 ? -15.326 14.103 22.913 1.00 96.88 111 THR A C 1
ATOM 822 O O . THR A 1 111 ? -15.530 14.864 23.858 1.00 96.88 111 THR A O 1
ATOM 825 N N . PRO A 1 112 ? -14.675 14.497 21.803 1.00 97.00 112 PRO A N 1
ATOM 826 C CA . PRO A 1 112 ? -14.113 15.838 21.666 1.00 97.00 112 PRO A CA 1
ATOM 827 C C . PRO A 1 112 ? -15.191 16.925 21.703 1.00 97.00 112 PRO A C 1
ATOM 829 O O . PRO A 1 112 ? -16.201 16.829 20.994 1.00 97.00 112 PRO A O 1
ATOM 832 N N . ALA A 1 113 ? -14.956 17.985 22.476 1.00 96.88 113 ALA A N 1
ATOM 833 C CA . ALA A 1 113 ? -15.731 19.220 22.379 1.00 96.88 113 ALA A CA 1
ATOM 834 C C . ALA A 1 113 ? -15.283 20.018 21.152 1.00 96.88 113 ALA A C 1
ATOM 836 O O . ALA A 1 113 ? -14.150 19.888 20.722 1.00 96.88 113 ALA A O 1
ATOM 837 N N . ALA A 1 114 ? -16.127 20.905 20.616 1.00 93.06 114 ALA A N 1
ATOM 838 C CA . ALA A 1 114 ? -15.824 21.661 19.390 1.00 93.06 114 ALA A CA 1
ATOM 839 C C . ALA A 1 114 ? -14.528 22.506 19.431 1.00 93.06 114 ALA A C 1
ATOM 841 O O . ALA A 1 114 ? -14.034 22.907 18.379 1.00 93.06 114 ALA A O 1
ATOM 842 N N . GLY A 1 115 ? -14.009 22.815 20.626 1.00 95.31 115 GLY A N 1
ATOM 843 C CA . GLY A 1 115 ? -12.745 23.534 20.817 1.00 95.31 115 GLY A CA 1
ATOM 844 C C . GLY A 1 115 ? -11.506 22.637 20.911 1.00 95.31 115 GLY A C 1
ATOM 845 O O . GLY A 1 115 ? -10.392 23.156 20.906 1.00 95.31 115 GLY A O 1
ATOM 846 N N . ASP A 1 116 ? -11.674 21.317 20.983 1.00 96.88 116 ASP A N 1
ATOM 847 C CA . ASP A 1 116 ? -10.571 20.364 21.055 1.00 96.88 116 ASP A CA 1
ATOM 848 C C . ASP A 1 116 ? -9.997 20.179 19.647 1.00 96.88 116 ASP A C 1
ATOM 850 O O . ASP A 1 116 ? -10.399 19.293 18.910 1.00 96.88 116 ASP A O 1
ATOM 854 N N . VAL A 1 117 ? -9.089 21.056 19.223 1.00 95.19 117 VAL A N 1
ATOM 855 C CA . VAL A 1 117 ? -8.513 21.019 17.861 1.00 95.19 117 VAL A CA 1
ATOM 856 C C . VAL A 1 117 ? -7.045 20.615 17.831 1.00 95.19 117 VAL A C 1
ATOM 858 O O . VAL A 1 117 ? -6.510 20.313 16.766 1.00 95.19 117 VAL A O 1
ATOM 861 N N . GLU A 1 118 ? -6.387 20.616 18.986 1.00 96.00 118 GLU A N 1
ATOM 862 C CA . GLU A 1 118 ? -4.971 20.298 19.100 1.00 96.00 118 GLU A CA 1
ATOM 863 C C . GLU A 1 118 ? -4.767 18.879 19.635 1.00 96.00 118 GLU A C 1
ATOM 865 O O . GLU A 1 118 ? -5.520 18.401 20.484 1.00 96.00 118 GLU A O 1
ATOM 870 N N . GLU A 1 119 ? -3.708 18.223 19.165 1.00 96.38 119 GLU A N 1
ATOM 871 C CA . GLU A 1 119 ? -3.250 16.951 19.721 1.00 96.38 119 GLU A CA 1
ATOM 872 C C . GLU A 1 119 ? -2.883 17.103 21.205 1.00 96.38 119 GLU A C 1
ATOM 874 O O . GLU A 1 119 ? -2.346 18.133 21.621 1.00 96.38 119 GLU A O 1
ATOM 879 N N . PHE A 1 120 ? -3.161 16.077 22.008 1.00 97.25 120 PHE A N 1
ATOM 880 C CA . PHE A 1 120 ? -2.786 16.030 23.419 1.00 97.25 120 PHE A CA 1
ATOM 881 C C . PHE A 1 120 ? -2.303 14.651 23.845 1.00 97.25 120 PHE A C 1
ATOM 883 O O . PHE A 1 120 ? -2.640 13.635 23.238 1.00 97.25 120 PHE A O 1
ATOM 890 N N . THR A 1 121 ? -1.536 14.609 24.929 1.00 97.19 121 THR A N 1
ATOM 891 C CA . THR A 1 121 ? -1.060 13.359 25.521 1.00 97.19 121 THR A CA 1
ATOM 892 C C . THR A 1 121 ? -1.949 12.969 26.687 1.00 97.19 121 THR A C 1
ATOM 894 O O . THR A 1 121 ? -2.089 13.713 27.658 1.00 97.19 121 THR A O 1
ATOM 897 N N . LEU A 1 122 ? -2.497 11.762 26.626 1.00 96.25 122 LEU A N 1
ATOM 898 C CA . LEU A 1 122 ? -3.214 11.121 27.715 1.00 96.25 122 LEU A CA 1
ATOM 899 C C . LEU A 1 122 ? -2.277 10.158 28.446 1.00 96.25 122 LEU A C 1
ATOM 901 O O . LEU A 1 122 ? -1.730 9.230 27.852 1.00 96.25 122 LEU A O 1
ATOM 905 N N . THR A 1 123 ? -2.107 10.363 29.748 1.00 94.75 123 THR A N 1
ATOM 906 C CA . THR A 1 123 ? -1.321 9.499 30.631 1.00 94.75 123 THR A CA 1
ATOM 907 C C . THR A 1 123 ? -2.254 8.748 31.568 1.00 94.75 123 THR A C 1
ATOM 909 O O . THR A 1 123 ? -3.023 9.351 32.314 1.00 94.75 123 THR A O 1
ATOM 912 N N . LEU A 1 124 ? -2.171 7.419 31.557 1.00 92.56 124 LEU A N 1
ATOM 913 C CA . LEU A 1 124 ? -2.880 6.569 32.509 1.00 92.56 124 LEU A CA 1
ATOM 914 C C . LEU A 1 124 ? -1.951 6.247 33.676 1.00 92.56 124 LEU A C 1
ATOM 916 O O . LEU A 1 124 ? -0.855 5.715 33.479 1.00 92.56 124 LEU A O 1
ATOM 920 N N . ARG A 1 125 ? -2.394 6.535 34.899 1.00 92.06 125 ARG A N 1
ATOM 921 C CA . ARG A 1 125 ? -1.682 6.193 36.133 1.00 92.06 125 ARG A CA 1
ATOM 922 C C . ARG A 1 125 ? -2.495 5.213 36.958 1.00 92.06 125 ARG A C 1
ATOM 924 O O . ARG A 1 125 ? -3.688 5.393 37.140 1.00 92.06 125 ARG A O 1
ATOM 931 N N . ALA A 1 126 ? -1.837 4.200 37.493 1.00 90.25 126 ALA A N 1
ATOM 932 C CA . ALA A 1 126 ? -2.372 3.317 38.511 1.00 90.25 126 ALA A CA 1
ATOM 933 C C . ALA A 1 126 ? -1.924 3.802 39.889 1.00 90.25 126 ALA A C 1
ATOM 935 O O . ALA A 1 126 ? -0.726 3.930 40.130 1.00 90.25 126 ALA A O 1
ATOM 936 N N . GLN A 1 127 ? -2.852 4.001 40.818 1.00 86.75 127 GLN A N 1
ATOM 937 C CA . GLN A 1 127 ? -2.533 4.073 42.238 1.00 86.75 127 GLN A CA 1
ATOM 938 C C . GLN A 1 127 ? -2.556 2.660 42.815 1.00 86.75 127 GLN A C 1
ATOM 940 O O . GLN A 1 127 ? -3.583 1.980 42.800 1.00 86.75 127 GLN A O 1
ATOM 945 N N . GLY A 1 128 ? -1.392 2.180 43.253 1.00 85.06 128 GLY A N 1
ATOM 946 C CA . GLY A 1 128 ? -1.250 0.903 43.945 1.00 85.06 128 GLY A CA 1
ATOM 947 C C . GLY A 1 128 ? -0.668 1.066 45.352 1.00 85.06 128 GLY A C 1
ATOM 948 O O . GLY A 1 128 ? -0.262 2.164 45.732 1.00 85.06 128 GLY A O 1
ATOM 949 N N . PRO A 1 129 ? -0.539 -0.037 46.112 1.00 81.56 129 PRO A N 1
ATOM 950 C CA . PRO A 1 129 ? 0.025 -0.023 47.467 1.00 81.56 129 PRO A CA 1
ATOM 951 C C . PRO A 1 129 ? 1.457 0.532 47.547 1.00 81.56 129 PRO A C 1
ATOM 953 O O . PRO A 1 129 ? 1.886 0.983 48.602 1.00 81.56 129 PRO A O 1
ATOM 956 N N . GLN A 1 130 ? 2.202 0.484 46.438 1.00 84.50 130 GLN A N 1
ATOM 957 C CA . GLN A 1 130 ? 3.581 0.974 46.335 1.00 84.50 130 GLN A CA 1
ATOM 958 C C . GLN A 1 130 ? 3.685 2.414 45.795 1.00 84.50 130 GLN A C 1
ATOM 960 O O . GLN A 1 130 ? 4.790 2.893 45.554 1.00 84.50 130 GLN A O 1
ATOM 965 N N . GLY A 1 131 ? 2.554 3.107 45.617 1.00 85.44 131 GLY A N 1
ATOM 966 C CA . GLY A 1 131 ? 2.487 4.460 45.065 1.00 85.44 131 GLY A CA 1
ATOM 967 C C . GLY A 1 131 ? 1.966 4.516 43.622 1.00 85.44 131 GLY A C 1
ATOM 968 O O . GLY A 1 131 ? 1.525 3.500 43.073 1.00 85.44 131 GLY A O 1
ATOM 969 N N . PRO A 1 132 ? 1.962 5.715 43.011 1.00 88.25 132 PRO A N 1
ATOM 970 C CA . PRO A 1 132 ? 1.495 5.911 41.646 1.00 88.25 132 PRO A CA 1
ATOM 971 C C . PRO A 1 132 ? 2.490 5.331 40.630 1.00 88.25 132 PRO A C 1
ATOM 973 O O . PRO A 1 132 ? 3.671 5.672 40.636 1.00 88.25 132 PRO A O 1
ATOM 976 N N . ALA A 1 133 ? 2.001 4.496 39.717 1.00 89.50 133 ALA A N 1
ATOM 977 C CA . ALA A 1 133 ? 2.754 3.940 38.599 1.00 89.50 133 ALA A CA 1
ATOM 978 C C . ALA A 1 133 ? 2.120 4.367 37.270 1.00 89.50 133 ALA A C 1
ATOM 980 O O . ALA A 1 133 ? 0.900 4.347 37.124 1.00 89.50 133 ALA A O 1
ATOM 981 N N . THR A 1 134 ? 2.929 4.740 36.281 1.00 90.81 134 THR A N 1
ATOM 982 C CA . THR A 1 134 ? 2.423 5.042 34.934 1.00 90.81 134 THR A CA 1
ATOM 983 C C . THR A 1 134 ? 2.118 3.737 34.201 1.00 90.81 134 THR A C 1
ATOM 985 O O . THR A 1 134 ? 3.016 2.929 33.983 1.00 90.81 134 THR A O 1
ATOM 988 N N . LEU A 1 135 ? 0.856 3.538 33.818 1.00 88.56 135 LEU A N 1
ATOM 989 C CA . LEU A 1 135 ? 0.411 2.399 33.008 1.00 88.56 135 LEU A CA 1
ATOM 990 C C . LEU A 1 135 ? 0.767 2.586 31.531 1.00 88.56 135 LEU A C 1
ATOM 992 O O . LEU A 1 135 ? 1.024 1.614 30.827 1.00 88.56 135 LEU A O 1
ATOM 996 N N . GLY A 1 136 ? 0.801 3.838 31.073 1.00 90.38 136 GLY A N 1
ATOM 997 C CA . GLY A 1 136 ? 1.306 4.211 29.761 1.00 90.38 136 GLY A CA 1
ATOM 998 C C . GLY A 1 136 ? 0.807 5.580 29.310 1.00 90.38 136 GLY A C 1
ATOM 999 O O . GLY A 1 136 ? 0.060 6.256 30.022 1.00 90.38 136 GLY A O 1
ATOM 1000 N N . THR A 1 137 ? 1.241 5.969 28.117 1.00 92.44 137 THR A N 1
ATOM 1001 C CA . THR A 1 137 ? 0.874 7.222 27.459 1.00 92.44 137 THR A CA 1
ATOM 1002 C C . THR A 1 137 ? 0.279 6.946 26.083 1.00 92.44 137 THR A C 1
ATOM 1004 O O . THR A 1 137 ? 0.631 5.965 25.429 1.00 92.44 137 THR A O 1
ATOM 1007 N N . LEU A 1 138 ? -0.621 7.822 25.656 1.00 92.88 138 LEU A N 1
ATOM 1008 C CA . LEU A 1 138 ? -1.345 7.754 24.394 1.00 92.88 138 LEU A CA 1
ATOM 1009 C C . LEU A 1 138 ? -1.444 9.164 23.807 1.00 92.88 138 LEU A C 1
ATOM 1011 O O . LEU A 1 138 ? -1.913 10.066 24.495 1.00 92.88 138 LEU A O 1
ATOM 1015 N N . GLY A 1 139 ? -1.061 9.352 22.546 1.00 94.50 139 GLY A N 1
ATOM 1016 C CA . GLY A 1 139 ? -1.410 10.569 21.811 1.00 94.50 139 GLY A CA 1
ATOM 1017 C C . GLY A 1 139 ? -2.885 10.542 21.412 1.00 94.50 139 GLY A C 1
ATOM 1018 O O . GLY A 1 139 ? -3.391 9.513 20.965 1.00 94.50 139 GLY A O 1
ATOM 1019 N N . VAL A 1 140 ? -3.592 11.653 21.559 1.00 94.94 140 VAL A N 1
ATOM 1020 C CA . VAL A 1 140 ? -4.980 11.807 21.123 1.00 94.94 140 VAL A CA 1
ATOM 1021 C C . VAL A 1 140 ? -5.048 12.967 20.145 1.00 94.94 140 VAL A C 1
ATOM 1023 O O . VAL A 1 140 ? -4.666 14.083 20.481 1.00 94.94 140 VAL A O 1
ATOM 1026 N N . VAL A 1 141 ? -5.549 12.701 18.941 1.00 95.50 141 VAL A N 1
ATOM 1027 C CA . VAL A 1 141 ? -5.705 13.695 17.874 1.00 95.50 141 VAL A CA 1
ATOM 1028 C C . VAL A 1 141 ? -7.195 13.906 17.630 1.00 95.50 141 VAL A C 1
ATOM 1030 O O . VAL A 1 141 ? -7.841 13.064 16.988 1.00 95.50 141 VAL A O 1
ATOM 1033 N N . PRO A 1 142 ? -7.770 15.007 18.137 1.00 95.38 142 PRO A N 1
ATOM 1034 C CA . PRO A 1 142 ? -9.097 15.424 17.737 1.00 95.38 142 PRO A CA 1
ATOM 1035 C C . PRO A 1 142 ? -9.148 15.730 16.238 1.00 95.38 142 PRO A C 1
ATOM 1037 O O . PRO A 1 142 ? -8.276 16.398 15.687 1.00 95.38 142 PRO A O 1
ATOM 1040 N N . VAL A 1 143 ? -10.182 15.248 15.557 1.00 90.50 143 VAL A N 1
ATOM 1041 C CA . VAL A 1 143 ? -10.384 15.469 14.122 1.00 90.50 143 VAL A CA 1
ATOM 1042 C C . VAL A 1 143 ? -11.680 16.238 13.927 1.00 90.50 143 VAL A C 1
ATOM 1044 O O . VAL A 1 143 ? -12.701 15.915 14.539 1.00 90.50 143 VAL A O 1
ATOM 1047 N N . ALA A 1 144 ? -11.657 17.266 13.076 1.00 87.38 144 ALA A N 1
ATOM 1048 C CA . ALA A 1 144 ? -12.848 18.026 12.706 1.00 87.38 144 ALA A CA 1
ATOM 1049 C C . ALA A 1 144 ? -14.006 17.090 12.321 1.00 87.38 144 ALA A C 1
ATOM 1051 O O . ALA A 1 144 ? -13.808 16.070 11.650 1.00 87.38 144 ALA A O 1
ATOM 1052 N N . ALA A 1 145 ? -15.216 17.434 12.766 1.00 80.38 145 ALA A N 1
ATOM 1053 C CA . ALA A 1 145 ? -16.411 16.740 12.318 1.00 80.38 145 ALA A CA 1
ATOM 1054 C C . ALA A 1 145 ? -16.492 16.911 10.805 1.00 80.38 145 ALA A C 1
ATOM 1056 O O . ALA A 1 145 ? -16.307 18.013 10.284 1.00 80.38 145 ALA A O 1
ATOM 1057 N N . ILE A 1 146 ? -16.761 15.820 10.102 1.00 74.19 146 ILE A N 1
ATOM 1058 C CA . ILE A 1 146 ? -17.053 15.934 8.684 1.00 74.19 146 ILE A CA 1
ATOM 1059 C C . ILE A 1 146 ? -18.417 16.635 8.587 1.00 74.19 146 ILE A C 1
ATOM 1061 O O . ILE A 1 146 ? -19.349 16.198 9.270 1.00 74.19 146 ILE A O 1
ATOM 1065 N N . PRO A 1 147 ? -18.547 17.726 7.808 1.00 73.69 147 PRO A N 1
ATOM 1066 C CA . PRO A 1 147 ? -19.809 18.442 7.678 1.00 73.69 147 PRO A CA 1
ATOM 1067 C C . PRO A 1 147 ? -20.936 17.495 7.269 1.00 73.69 147 PRO A C 1
ATOM 1069 O O . PRO A 1 147 ? -20.712 16.586 6.465 1.00 73.69 147 PRO A O 1
ATOM 1072 N N . ALA A 1 148 ? -22.144 17.718 7.791 1.00 63.84 148 ALA A N 1
ATOM 1073 C CA . ALA A 1 148 ? -23.301 16.861 7.524 1.00 63.84 148 ALA A CA 1
ATOM 1074 C C . ALA A 1 148 ? -23.666 16.796 6.026 1.00 63.84 148 ALA A C 1
ATOM 1076 O O . ALA A 1 148 ? -24.281 15.824 5.585 1.00 63.84 148 ALA A O 1
ATOM 1077 N N . GLU A 1 149 ? -23.259 17.791 5.225 1.00 56.22 149 GLU A N 1
ATOM 1078 C CA . GLU A 1 149 ? -23.375 17.752 3.764 1.00 56.22 149 GLU A CA 1
ATOM 1079 C C . GLU A 1 149 ? -22.499 16.681 3.089 1.00 56.22 149 GLU A C 1
ATOM 1081 O O . GLU A 1 149 ? -22.807 16.253 1.975 1.00 56.22 149 GLU A O 1
ATOM 1086 N N . THR A 1 150 ? -21.469 16.170 3.766 1.00 53.47 150 THR A N 1
ATOM 1087 C CA . THR A 1 150 ? -20.703 15.007 3.304 1.00 53.47 150 THR A CA 1
ATOM 1088 C C . THR A 1 150 ? -21.449 13.749 3.733 1.00 53.47 150 THR A C 1
ATOM 1090 O O . THR A 1 150 ? -21.098 13.074 4.700 1.00 53.47 150 THR A O 1
ATOM 1093 N N . ARG A 1 151 ? -22.544 13.446 3.032 1.00 39.38 151 ARG A N 1
ATOM 1094 C CA . ARG A 1 151 ? -23.262 12.185 3.220 1.00 39.38 151 ARG A CA 1
ATOM 1095 C C . ARG A 1 151 ? -22.349 11.029 2.823 1.00 39.38 151 ARG A C 1
ATOM 1097 O O . ARG A 1 151 ? -22.267 10.673 1.649 1.00 39.38 151 ARG A O 1
ATOM 1104 N N . PHE A 1 152 ? -21.724 10.395 3.809 1.00 46.19 152 PHE A N 1
ATOM 1105 C CA . PHE A 1 152 ? -21.457 8.973 3.686 1.00 46.19 152 PHE A CA 1
ATOM 1106 C C . PHE A 1 152 ? -22.822 8.313 3.537 1.00 46.19 152 PHE A C 1
ATOM 1108 O O . PHE A 1 152 ? -23.736 8.544 4.330 1.00 46.19 152 PHE A O 1
ATOM 1115 N N . ILE A 1 153 ? -23.008 7.577 2.448 1.00 40.25 153 ILE A N 1
ATOM 1116 C CA . ILE A 1 153 ? -24.157 6.694 2.328 1.00 40.25 153 ILE A CA 1
ATOM 1117 C C . ILE A 1 153 ? -23.875 5.558 3.313 1.00 40.25 153 ILE A C 1
ATOM 1119 O O . ILE A 1 153 ? -23.286 4.546 2.939 1.00 40.25 153 ILE A O 1
ATOM 1123 N N . ASP A 1 154 ? -24.234 5.762 4.581 1.00 42.94 154 ASP A N 1
ATOM 1124 C CA . ASP A 1 154 ? -24.308 4.689 5.563 1.00 42.94 154 ASP A CA 1
ATOM 1125 C C . ASP A 1 154 ? -25.445 3.775 5.111 1.00 42.94 154 ASP A C 1
ATOM 1127 O O . ASP A 1 154 ? -26.637 4.035 5.298 1.00 42.94 154 ASP A O 1
ATOM 1131 N N . ASN A 1 155 ? -25.069 2.732 4.376 1.00 38.62 155 ASN A N 1
ATOM 1132 C CA . ASN A 1 155 ? -25.981 1.677 3.980 1.00 38.62 155 ASN A CA 1
ATOM 1133 C C . ASN A 1 155 ? -26.288 0.819 5.217 1.00 38.62 155 ASN A C 1
ATOM 1135 O O . ASN A 1 155 ? -25.732 -0.259 5.383 1.00 38.62 155 ASN A O 1
ATOM 1139 N N . ASP A 1 156 ? -27.218 1.287 6.054 1.00 43.56 156 ASP A N 1
ATOM 1140 C CA . ASP A 1 156 ? -27.822 0.515 7.159 1.00 43.56 156 ASP A CA 1
ATOM 1141 C C . ASP A 1 156 ? -28.730 -0.620 6.664 1.00 43.56 156 ASP A C 1
ATOM 1143 O O . ASP A 1 156 ? -29.194 -1.472 7.425 1.00 43.56 156 ASP A O 1
ATOM 1147 N N . ARG A 1 157 ? -29.008 -0.665 5.358 1.00 40.66 157 ARG A N 1
ATOM 1148 C CA . ARG A 1 157 ? -29.580 -1.867 4.761 1.00 40.66 157 ARG A CA 1
ATOM 1149 C C . ARG A 1 157 ? -28.480 -2.917 4.723 1.00 40.66 157 ARG A C 1
ATOM 1151 O O . ARG A 1 157 ? -27.404 -2.579 4.232 1.00 40.66 157 ARG A O 1
ATOM 1158 N N . PRO A 1 158 ? -28.734 -4.175 5.142 1.00 45.47 158 PRO A N 1
ATOM 1159 C CA . PRO A 1 158 ? -27.812 -5.257 4.842 1.00 45.47 158 PRO A CA 1
ATOM 1160 C C . PRO A 1 158 ? -27.573 -5.196 3.342 1.00 45.47 158 PRO A C 1
ATOM 1162 O O . PRO A 1 158 ? -28.498 -5.423 2.556 1.00 45.47 158 PRO A O 1
ATOM 1165 N N . VAL A 1 159 ? -26.362 -4.776 2.960 1.00 47.66 159 VAL A N 1
ATOM 1166 C CA . VAL A 1 159 ? -25.953 -4.761 1.566 1.00 47.66 159 VAL A CA 1
ATOM 1167 C C . VAL A 1 159 ? -26.221 -6.193 1.131 1.00 47.66 159 VAL A C 1
ATOM 1169 O O . VAL A 1 159 ? -25.711 -7.117 1.784 1.00 47.66 159 VAL A O 1
ATOM 1172 N N . PRO A 1 160 ? -27.101 -6.425 0.136 1.00 47.91 160 PRO A N 1
ATOM 1173 C CA . PRO A 1 160 ? -27.255 -7.762 -0.407 1.00 47.91 160 PRO A CA 1
ATOM 1174 C C . PRO A 1 160 ? -25.838 -8.269 -0.637 1.00 47.91 160 PRO A C 1
ATOM 1176 O O . PRO A 1 160 ? -25.005 -7.466 -1.057 1.00 47.91 160 PRO A O 1
ATOM 1179 N N . LYS A 1 161 ? -25.523 -9.527 -0.309 1.00 46.34 161 LYS A N 1
ATOM 1180 C CA . LYS A 1 161 ? -24.243 -10.127 -0.710 1.00 46.34 161 LYS A CA 1
ATOM 1181 C C . LYS A 1 161 ? -24.208 -10.093 -2.234 1.00 46.34 161 LYS A C 1
ATOM 1183 O O . LYS A 1 161 ? -24.620 -11.043 -2.895 1.00 46.34 161 LYS A O 1
ATOM 1188 N N . LEU A 1 162 ? -23.855 -8.940 -2.783 1.00 46.97 162 LEU A N 1
ATOM 1189 C CA . LEU A 1 162 ? -23.718 -8.724 -4.192 1.00 46.97 162 LEU A CA 1
ATOM 1190 C C . LEU A 1 162 ? -22.525 -9.600 -4.559 1.00 46.97 162 LEU A C 1
ATOM 1192 O O . LEU A 1 162 ? -21.551 -9.651 -3.797 1.00 46.97 162 LEU A O 1
ATOM 1196 N N . PRO A 1 163 ? -22.617 -10.351 -5.664 1.00 55.34 163 PRO A N 1
ATOM 1197 C CA . PRO A 1 163 ? -21.458 -11.015 -6.228 1.00 55.34 163 PRO A CA 1
ATOM 1198 C C . PRO A 1 163 ? -20.286 -10.035 -6.216 1.00 55.34 163 PRO A C 1
ATOM 1200 O O . PRO A 1 163 ? -20.492 -8.843 -6.440 1.00 55.34 163 PRO A O 1
ATOM 1203 N N . ILE A 1 164 ? -19.094 -10.528 -5.894 1.00 58.81 164 ILE A N 1
ATOM 1204 C CA . ILE A 1 164 ? -17.848 -9.760 -5.915 1.00 58.81 164 ILE A CA 1
ATOM 1205 C C . ILE A 1 164 ? -17.692 -9.211 -7.343 1.00 58.81 164 ILE A C 1
ATOM 1207 O O . ILE A 1 164 ? -17.188 -9.895 -8.229 1.00 58.81 164 ILE A O 1
ATOM 1211 N N . TYR A 1 165 ? -18.239 -8.027 -7.607 1.00 56.81 165 TYR A N 1
ATOM 1212 C CA . TYR A 1 165 ? -18.171 -7.375 -8.903 1.00 56.81 165 TYR A CA 1
ATOM 1213 C C . TYR A 1 165 ? -16.969 -6.451 -8.857 1.00 56.81 165 TYR A C 1
ATOM 1215 O O . TYR A 1 165 ? -17.012 -5.387 -8.241 1.00 56.81 165 TYR A O 1
ATOM 1223 N N . ASN A 1 166 ? -15.903 -6.892 -9.512 1.00 66.38 166 ASN A N 1
ATOM 1224 C CA . ASN A 1 166 ? -14.802 -6.025 -9.883 1.00 66.38 166 ASN A CA 1
ATOM 1225 C C . ASN A 1 166 ? -15.127 -5.474 -11.276 1.00 66.38 166 ASN A C 1
ATOM 1227 O O . ASN A 1 166 ? -15.194 -6.245 -12.233 1.00 66.38 166 ASN A O 1
ATOM 1231 N N . ASP A 1 167 ? -15.362 -4.168 -11.395 1.00 75.94 167 ASP A N 1
ATOM 1232 C CA . ASP A 1 167 ? -15.328 -3.489 -12.692 1.00 75.94 167 ASP A CA 1
ATOM 1233 C C . ASP A 1 167 ? -13.852 -3.280 -13.050 1.00 75.94 167 ASP A C 1
ATOM 1235 O O . ASP A 1 167 ? -13.104 -2.604 -12.340 1.00 75.94 167 ASP A O 1
ATOM 1239 N N . ILE A 1 168 ? -13.406 -3.924 -14.127 1.00 79.88 168 ILE A N 1
ATOM 1240 C CA . ILE A 1 168 ? -12.026 -3.836 -14.600 1.00 79.88 168 ILE A CA 1
ATOM 1241 C C . ILE A 1 168 ? -12.037 -3.081 -15.918 1.00 79.88 168 ILE A C 1
ATOM 1243 O O . ILE A 1 168 ? -12.468 -3.590 -16.954 1.00 79.88 168 ILE A O 1
ATOM 1247 N N . ARG A 1 169 ? -11.489 -1.869 -15.896 1.00 78.56 169 ARG A N 1
ATOM 1248 C CA . ARG A 1 169 ? -11.324 -1.033 -17.082 1.00 78.56 169 ARG A CA 1
ATOM 1249 C C . ARG A 1 169 ? -9.874 -1.056 -17.519 1.00 78.56 169 ARG A C 1
ATOM 1251 O O . ARG A 1 169 ? -8.961 -0.793 -16.742 1.00 78.56 169 ARG A O 1
ATOM 1258 N N . ILE A 1 170 ? -9.659 -1.366 -18.792 1.00 85.00 170 ILE A N 1
ATOM 1259 C CA . ILE A 1 170 ? -8.327 -1.401 -19.391 1.00 85.00 170 ILE A CA 1
ATOM 1260 C C . ILE A 1 170 ? -8.255 -0.299 -20.438 1.00 85.00 170 ILE A C 1
ATOM 1262 O O . ILE A 1 170 ? -8.946 -0.345 -21.454 1.00 85.00 170 ILE A O 1
ATOM 1266 N N . SER A 1 171 ? -7.373 0.665 -20.203 1.00 82.75 171 SER A N 1
ATOM 1267 C CA . SER A 1 171 ? -7.084 1.752 -21.132 1.00 82.75 171 SER A CA 1
ATOM 1268 C C . SER A 1 171 ? -5.749 1.476 -21.813 1.00 82.75 171 SER A C 1
ATOM 1270 O O . SER A 1 171 ? -4.681 1.629 -21.217 1.00 82.75 171 SER A O 1
ATOM 1272 N N . ALA A 1 172 ? -5.794 1.037 -23.071 1.00 82.50 172 ALA A N 1
ATOM 1273 C CA . ALA A 1 172 ? -4.584 0.823 -23.857 1.00 82.50 172 ALA A CA 1
ATOM 1274 C C . ALA A 1 172 ? -3.902 2.164 -24.168 1.00 82.50 172 ALA A C 1
ATOM 1276 O O . ALA A 1 172 ? -4.534 3.095 -24.673 1.00 82.50 172 ALA A O 1
ATOM 1277 N N . GLY A 1 173 ? -2.603 2.261 -23.886 1.00 79.12 173 GLY A N 1
ATOM 1278 C CA . GLY A 1 173 ? -1.801 3.384 -24.347 1.00 79.12 173 GLY A CA 1
ATOM 1279 C C . GLY A 1 173 ? -1.585 3.297 -25.855 1.00 79.12 173 GLY A C 1
ATOM 1280 O O . GLY A 1 173 ? -1.512 2.214 -26.431 1.00 79.12 173 GLY A O 1
ATOM 1281 N N . LYS A 1 174 ? -1.479 4.456 -26.507 1.00 81.00 174 LYS A N 1
ATOM 1282 C CA . LYS A 1 174 ? -1.177 4.552 -27.947 1.00 81.00 174 LYS A CA 1
ATOM 1283 C C . LYS A 1 174 ? 0.303 4.806 -28.235 1.00 81.00 174 LYS A C 1
ATOM 1285 O O . LYS A 1 174 ? 0.710 4.783 -29.390 1.00 81.00 174 LYS A O 1
ATOM 1290 N N . HIS A 1 175 ? 1.099 5.053 -27.198 1.00 81.31 175 HIS A N 1
ATOM 1291 C CA . HIS A 1 175 ? 2.491 5.469 -27.321 1.00 81.31 175 HIS A CA 1
ATOM 1292 C C . HIS A 1 175 ? 3.429 4.343 -26.891 1.00 81.31 175 HIS A C 1
ATOM 1294 O O . HIS A 1 175 ? 3.174 3.654 -25.899 1.00 81.31 175 HIS A O 1
ATOM 1300 N N . GLN A 1 176 ? 4.511 4.167 -27.647 1.00 93.12 176 GLN A N 1
ATOM 1301 C CA . GLN A 1 176 ? 5.646 3.377 -27.197 1.00 93.12 176 GLN A CA 1
ATOM 1302 C C . GLN A 1 176 ? 6.412 4.175 -26.141 1.00 93.12 176 GLN A C 1
ATOM 1304 O O . GLN A 1 176 ? 6.555 5.393 -26.248 1.00 93.12 176 GLN A O 1
ATOM 1309 N N . ARG A 1 177 ? 6.860 3.491 -25.091 1.00 93.44 177 ARG A N 1
ATOM 1310 C CA . ARG A 1 177 ? 7.721 4.064 -24.057 1.00 93.44 177 ARG A CA 1
ATOM 1311 C C . ARG A 1 177 ? 8.804 3.077 -23.676 1.00 93.44 177 ARG A C 1
ATOM 1313 O O . ARG A 1 177 ? 8.611 1.863 -23.755 1.00 93.44 177 ARG A O 1
ATOM 1320 N N . TRP A 1 178 ? 9.916 3.614 -23.192 1.00 93.56 178 TRP A N 1
ATOM 1321 C CA . TRP A 1 178 ? 10.930 2.817 -22.524 1.00 93.56 178 TRP A CA 1
ATOM 1322 C C . TRP A 1 178 ? 10.364 2.272 -21.206 1.00 93.56 178 TRP A C 1
ATOM 1324 O O . TRP A 1 178 ? 10.035 3.037 -20.295 1.00 93.56 178 TRP A O 1
ATOM 1334 N N . PHE A 1 179 ? 10.168 0.956 -21.131 1.00 94.62 179 PHE A N 1
ATOM 1335 C CA . PHE A 1 179 ? 9.543 0.283 -19.996 1.00 94.62 179 PHE A CA 1
ATOM 1336 C C . PHE A 1 179 ? 10.042 -1.157 -19.865 1.00 94.62 179 PHE A C 1
ATOM 1338 O O . PHE A 1 179 ? 10.034 -1.936 -20.822 1.00 94.62 179 PHE A O 1
ATOM 1345 N N . ASN A 1 180 ? 10.479 -1.517 -18.663 1.00 93.75 180 ASN A N 1
ATOM 1346 C CA . ASN A 1 180 ? 11.143 -2.777 -18.348 1.00 93.75 180 ASN A CA 1
ATOM 1347 C C . ASN A 1 180 ? 12.333 -3.055 -19.287 1.00 93.75 180 ASN A C 1
ATOM 1349 O O . ASN A 1 180 ? 12.450 -4.137 -19.860 1.00 93.75 180 ASN A O 1
ATOM 1353 N N . GLY A 1 181 ? 13.178 -2.035 -19.494 1.00 91.44 181 GLY A N 1
ATOM 1354 C CA . GLY A 1 181 ? 14.419 -2.130 -20.274 1.00 91.44 181 GLY A CA 1
ATOM 1355 C C . GLY A 1 181 ? 14.248 -2.272 -21.790 1.00 91.44 181 GLY A C 1
ATOM 1356 O O . GLY A 1 181 ? 15.220 -2.568 -22.478 1.00 91.44 181 GLY A O 1
ATOM 1357 N N . VAL A 1 182 ? 13.034 -2.094 -22.320 1.00 93.56 182 VAL A N 1
ATOM 1358 C CA . VAL A 1 182 ? 12.750 -2.131 -23.765 1.00 93.56 182 VAL A CA 1
ATOM 1359 C C . VAL A 1 182 ? 11.695 -1.104 -24.137 1.00 93.56 182 VAL A C 1
ATOM 1361 O O . VAL A 1 182 ? 10.873 -0.706 -23.314 1.00 93.56 182 VAL A O 1
ATOM 1364 N N . GLU A 1 183 ? 11.676 -0.707 -25.401 1.00 94.75 183 GLU A N 1
ATOM 1365 C CA . GLU A 1 183 ? 10.585 0.082 -25.954 1.00 94.75 183 GLU A CA 1
ATOM 1366 C C . GLU A 1 183 ? 9.358 -0.810 -26.190 1.00 94.75 183 GLU A C 1
ATOM 1368 O O . GLU A 1 183 ? 9.437 -1.837 -26.865 1.00 94.75 183 GLU A O 1
ATOM 1373 N N . ARG A 1 184 ? 8.221 -0.455 -25.587 1.00 94.69 184 ARG A N 1
ATOM 1374 C CA . ARG A 1 184 ? 6.962 -1.198 -25.732 1.00 94.69 184 ARG A CA 1
ATOM 1375 C C . ARG A 1 184 ? 5.751 -0.289 -25.584 1.00 94.69 184 ARG A C 1
ATOM 1377 O O . ARG A 1 184 ? 5.817 0.758 -24.941 1.00 94.69 184 ARG A O 1
ATOM 1384 N N . THR A 1 185 ? 4.622 -0.715 -26.139 1.00 95.69 185 THR A N 1
ATOM 1385 C CA . THR A 1 185 ? 3.322 -0.115 -25.827 1.00 95.69 185 THR A CA 1
ATOM 1386 C C . THR A 1 185 ? 2.887 -0.568 -24.439 1.00 95.69 185 THR A C 1
ATOM 1388 O O . THR A 1 185 ? 2.958 -1.754 -24.121 1.00 95.69 185 THR A O 1
ATOM 1391 N N . THR A 1 186 ? 2.436 0.371 -23.615 1.00 95.81 186 THR A N 1
ATOM 1392 C CA . THR A 1 186 ? 1.937 0.090 -22.266 1.00 95.81 186 THR A CA 1
ATOM 1393 C C . THR A 1 186 ? 0.462 0.441 -22.137 1.00 95.81 186 THR A C 1
ATOM 1395 O O . THR A 1 186 ? -0.090 1.185 -22.945 1.00 95.81 186 THR A O 1
ATOM 1398 N N . ARG A 1 187 ? -0.186 -0.042 -21.082 1.00 95.06 187 ARG A N 1
ATOM 1399 C CA . ARG A 1 187 ? -1.589 0.240 -20.752 1.00 95.06 187 ARG A CA 1
ATOM 1400 C C . ARG A 1 187 ? -1.748 0.673 -19.303 1.00 95.06 187 ARG A C 1
ATOM 1402 O O . ARG A 1 187 ? -0.866 0.411 -18.483 1.00 95.06 187 ARG A O 1
ATOM 1409 N N . ALA A 1 188 ? -2.831 1.387 -19.034 1.00 94.88 188 ALA A N 1
ATOM 1410 C CA . ALA A 1 188 ? -3.303 1.692 -17.693 1.00 94.88 188 ALA A CA 1
ATOM 1411 C C . ALA A 1 188 ? -4.475 0.763 -17.367 1.00 94.88 188 ALA A C 1
ATOM 1413 O O . ALA A 1 188 ? -5.293 0.452 -18.240 1.00 94.88 188 ALA A O 1
ATOM 1414 N N . VAL A 1 189 ? -4.536 0.304 -16.125 1.00 94.06 189 VAL A N 1
ATOM 1415 C CA . VAL A 1 189 ? -5.600 -0.566 -15.630 1.00 94.06 189 VAL A CA 1
ATOM 1416 C C . VAL A 1 189 ? -6.254 0.115 -14.441 1.00 94.06 189 VAL A C 1
ATOM 1418 O O . VAL A 1 189 ? -5.559 0.550 -13.531 1.00 94.06 189 VAL A O 1
ATOM 1421 N N . THR A 1 190 ? -7.579 0.173 -14.445 1.00 92.69 190 THR A N 1
ATOM 1422 C CA . THR A 1 190 ? -8.371 0.607 -13.299 1.00 92.69 190 THR A CA 1
ATOM 1423 C C . THR A 1 190 ? -9.213 -0.570 -12.834 1.00 92.69 190 THR A C 1
ATOM 1425 O O . THR A 1 190 ? -9.957 -1.147 -13.628 1.00 92.69 190 THR A O 1
ATOM 1428 N N . ALA A 1 191 ? -9.078 -0.943 -11.568 1.00 90.50 191 ALA A N 1
ATOM 1429 C CA . ALA A 1 191 ? -9.903 -1.951 -10.921 1.00 90.50 191 ALA A CA 1
ATOM 1430 C C . ALA A 1 191 ? -10.735 -1.274 -9.833 1.00 90.50 191 ALA A C 1
ATOM 1432 O O . ALA A 1 191 ? -10.176 -0.689 -8.908 1.00 90.50 191 ALA A O 1
ATOM 1433 N N . SER A 1 192 ? -12.057 -1.357 -9.933 1.00 89.12 192 SER A N 1
ATOM 1434 C CA . SER A 1 192 ? -12.953 -0.814 -8.917 1.00 89.12 192 SER A CA 1
ATOM 1435 C C . SER A 1 192 ? -13.982 -1.835 -8.458 1.00 89.12 192 SER A C 1
ATOM 1437 O O . SER A 1 192 ? -14.379 -2.728 -9.205 1.00 89.12 192 SER A O 1
ATOM 1439 N N . GLY A 1 193 ? -14.400 -1.742 -7.200 1.00 86.38 193 GLY A N 1
ATOM 1440 C CA . GLY A 1 193 ? -15.347 -2.694 -6.625 1.00 86.38 193 GLY A CA 1
ATOM 1441 C C . GLY A 1 193 ? -15.548 -2.485 -5.133 1.00 86.38 193 GLY A C 1
ATOM 1442 O O . GLY A 1 193 ? -14.855 -1.698 -4.505 1.00 86.38 193 GLY A O 1
ATOM 1443 N N . PHE A 1 194 ? -16.500 -3.195 -4.533 1.00 85.12 194 PHE A N 1
ATOM 1444 C CA . PHE A 1 194 ? -16.617 -3.185 -3.071 1.00 85.12 194 PHE A CA 1
ATOM 1445 C C . PHE A 1 194 ? -15.414 -3.899 -2.437 1.00 85.12 194 PHE A C 1
ATOM 1447 O O . PHE A 1 194 ? -14.749 -3.358 -1.561 1.00 85.12 194 PHE A O 1
ATOM 1454 N N . GLU A 1 195 ? -15.077 -5.082 -2.948 1.00 89.75 195 GLU A N 1
ATOM 1455 C CA . GLU A 1 195 ? -13.911 -5.845 -2.518 1.00 89.75 195 GLU A CA 1
ATOM 1456 C C . GLU A 1 195 ? -13.078 -6.253 -3.733 1.00 89.75 195 GLU A C 1
ATOM 1458 O O . GLU A 1 195 ? -13.530 -7.048 -4.554 1.00 89.75 195 GLU A O 1
ATOM 1463 N N . VAL A 1 196 ? -11.852 -5.740 -3.825 1.00 91.50 196 VAL A N 1
ATOM 1464 C CA . VAL A 1 196 ? -10.887 -6.104 -4.866 1.00 91.50 196 VAL A CA 1
ATOM 1465 C C . VAL A 1 196 ? -9.886 -7.091 -4.279 1.00 91.50 196 VAL A C 1
ATOM 1467 O O . VAL A 1 196 ? -9.131 -6.768 -3.362 1.00 91.50 196 VAL A O 1
ATOM 1470 N N . ARG A 1 197 ? -9.863 -8.310 -4.817 1.00 91.81 197 ARG A N 1
ATOM 1471 C CA . ARG A 1 197 ? -9.055 -9.412 -4.289 1.00 91.81 197 ARG A CA 1
ATOM 1472 C C . ARG A 1 197 ? -8.025 -9.886 -5.311 1.00 91.81 197 ARG A C 1
ATOM 1474 O O . ARG A 1 197 ? -8.381 -10.250 -6.429 1.00 91.81 197 ARG A O 1
ATOM 1481 N N . PHE A 1 198 ? -6.762 -9.923 -4.896 1.00 92.69 198 PHE A N 1
ATOM 1482 C CA . PHE A 1 198 ? -5.653 -10.533 -5.627 1.00 92.69 198 PHE A CA 1
ATOM 1483 C C . PHE A 1 198 ? -5.264 -11.823 -4.912 1.00 92.69 198 PHE A C 1
ATOM 1485 O O . PHE A 1 198 ? -4.632 -11.787 -3.857 1.00 92.69 198 PHE A O 1
ATOM 1492 N N . ASP A 1 199 ? -5.673 -12.959 -5.463 1.00 92.50 199 ASP A N 1
ATOM 1493 C CA . ASP A 1 199 ? -5.478 -14.269 -4.848 1.00 92.50 199 ASP A CA 1
ATOM 1494 C C . ASP A 1 199 ? -4.956 -15.247 -5.897 1.00 92.50 199 ASP A C 1
ATOM 1496 O O . ASP A 1 199 ? -5.749 -15.679 -6.729 1.00 92.50 199 ASP A O 1
ATOM 1500 N N . PRO A 1 200 ? -3.668 -15.634 -5.878 1.00 88.94 200 PRO A N 1
ATOM 1501 C CA . PRO A 1 200 ? -3.096 -16.505 -6.904 1.00 88.94 200 PRO A CA 1
ATOM 1502 C C . PRO A 1 200 ? -3.772 -17.885 -6.989 1.00 88.94 200 PRO A C 1
ATOM 1504 O O . PRO A 1 200 ? -3.662 -18.545 -8.023 1.00 88.94 200 PRO A O 1
ATOM 1507 N N . ALA A 1 201 ? -4.482 -18.326 -5.943 1.00 88.75 201 ALA A N 1
ATOM 1508 C CA . ALA A 1 201 ? -5.251 -19.568 -5.963 1.00 88.75 201 ALA A CA 1
ATOM 1509 C C . ALA A 1 201 ? -6.600 -19.424 -6.693 1.00 88.75 201 ALA A C 1
ATOM 1511 O O . ALA A 1 201 ? -7.173 -20.426 -7.139 1.00 88.75 201 ALA A O 1
ATOM 1512 N N . ASP A 1 202 ? -7.106 -18.198 -6.852 1.00 85.50 202 ASP A N 1
ATOM 1513 C CA . ASP A 1 202 ? -8.345 -17.923 -7.568 1.00 85.50 202 ASP A CA 1
ATOM 1514 C C . ASP A 1 202 ? -8.123 -17.966 -9.088 1.00 85.50 202 ASP A C 1
ATOM 1516 O O . ASP A 1 202 ? -7.681 -17.013 -9.735 1.00 85.50 202 ASP A O 1
ATOM 1520 N N . LYS A 1 203 ? -8.475 -19.105 -9.686 1.00 69.62 203 LYS A N 1
ATOM 1521 C CA . LYS A 1 203 ? -8.380 -19.336 -11.136 1.00 69.62 203 LYS A CA 1
ATOM 1522 C C . LYS A 1 203 ? -9.329 -18.458 -11.957 1.00 69.62 203 LYS A C 1
ATOM 1524 O O . LYS A 1 203 ? -9.170 -18.388 -13.175 1.00 69.62 203 LYS A O 1
ATOM 1529 N N . HIS A 1 204 ? -10.312 -17.825 -11.321 1.00 58.25 204 HIS A N 1
ATOM 1530 C CA . HIS A 1 204 ? -11.314 -16.986 -11.972 1.00 58.25 204 HIS A CA 1
ATOM 1531 C C . HIS A 1 204 ? -11.072 -15.490 -11.751 1.00 58.25 204 HIS A C 1
ATOM 1533 O O . HIS A 1 204 ? -11.734 -14.672 -12.392 1.00 58.25 204 HIS A O 1
ATOM 1539 N N . ALA A 1 205 ? -10.105 -15.111 -10.912 1.00 73.06 205 ALA A N 1
ATOM 1540 C CA . ALA A 1 205 ? -9.765 -13.714 -10.703 1.00 73.06 205 ALA A CA 1
ATOM 1541 C C . ALA A 1 205 ? -9.033 -13.155 -11.931 1.00 73.06 205 ALA A C 1
ATOM 1543 O O . ALA A 1 205 ? -7.821 -13.305 -12.097 1.00 73.06 205 ALA A O 1
ATOM 1544 N N . GLU A 1 206 ? -9.773 -12.441 -12.783 1.00 80.38 206 GLU A N 1
ATOM 1545 C CA . GLU A 1 206 ? -9.226 -11.698 -13.925 1.00 80.38 206 GLU A CA 1
ATOM 1546 C C . GLU A 1 206 ? -8.075 -10.755 -13.546 1.00 80.38 206 GLU A C 1
ATOM 1548 O O . GLU A 1 206 ? -7.264 -10.404 -14.400 1.00 80.38 206 GLU A O 1
ATOM 1553 N N . LEU A 1 207 ? -7.992 -10.350 -12.277 1.00 84.19 207 LEU A N 1
ATOM 1554 C CA . LEU A 1 207 ? -6.939 -9.502 -11.727 1.00 84.19 207 LEU A CA 1
ATOM 1555 C C . LEU A 1 207 ? -5.579 -10.210 -11.641 1.00 84.19 207 LEU A C 1
ATOM 1557 O O . LEU A 1 207 ? -4.543 -9.563 -11.782 1.00 84.19 207 LEU A O 1
ATOM 1561 N N . ASN A 1 208 ? -5.556 -11.537 -11.487 1.00 85.19 208 ASN A N 1
ATOM 1562 C CA . ASN A 1 208 ? -4.308 -12.293 -11.353 1.00 85.19 208 ASN A CA 1
ATOM 1563 C C . ASN A 1 208 ? -3.459 -12.261 -12.622 1.00 85.19 208 ASN A C 1
ATOM 1565 O O . ASN A 1 208 ? -2.235 -12.333 -12.543 1.00 85.19 208 ASN A O 1
ATOM 1569 N N . ARG A 1 209 ? -4.083 -12.076 -13.794 1.00 88.94 209 ARG A N 1
ATOM 1570 C CA . ARG A 1 209 ? -3.363 -11.941 -15.073 1.00 88.94 209 ARG A CA 1
ATOM 1571 C C . ARG A 1 209 ? -2.471 -10.698 -15.133 1.00 88.94 209 ARG A C 1
ATOM 1573 O O . ARG A 1 209 ? -1.692 -10.559 -16.071 1.00 88.94 209 ARG A O 1
ATOM 1580 N N . PHE A 1 210 ? -2.646 -9.758 -14.203 1.00 90.50 210 PHE A N 1
ATOM 1581 C CA . PHE A 1 210 ? -1.820 -8.559 -14.109 1.00 90.50 210 PHE A CA 1
ATOM 1582 C C . PHE A 1 210 ? -0.510 -8.815 -13.369 1.00 90.50 210 PHE A C 1
ATOM 1584 O O . PHE A 1 210 ? 0.448 -8.076 -13.579 1.00 90.50 210 PHE A O 1
ATOM 1591 N N . SER A 1 211 ? -0.428 -9.876 -12.563 1.00 93.19 211 SER A N 1
ATOM 1592 C CA . SER A 1 211 ? 0.829 -10.242 -11.921 1.00 93.19 211 SER A CA 1
ATOM 1593 C C . SER A 1 211 ? 1.857 -10.690 -12.966 1.00 93.19 211 SER A C 1
ATOM 1595 O O . SER A 1 211 ? 1.571 -11.521 -13.827 1.00 93.19 211 SER A O 1
ATOM 1597 N N . GLY A 1 212 ? 3.044 -10.087 -12.926 1.00 93.94 212 GLY A N 1
ATOM 1598 C CA . GLY A 1 212 ? 4.119 -10.272 -13.901 1.00 93.94 212 GLY A CA 1
ATOM 1599 C C . GLY A 1 212 ? 3.889 -9.561 -15.241 1.00 93.94 212 GLY A C 1
ATOM 1600 O O . GLY A 1 212 ? 4.745 -9.638 -16.126 1.00 93.94 212 GLY A O 1
ATOM 1601 N N . ALA A 1 213 ? 2.766 -8.856 -15.421 1.00 95.50 213 ALA A N 1
ATOM 1602 C CA . ALA A 1 213 ? 2.470 -8.162 -16.666 1.00 95.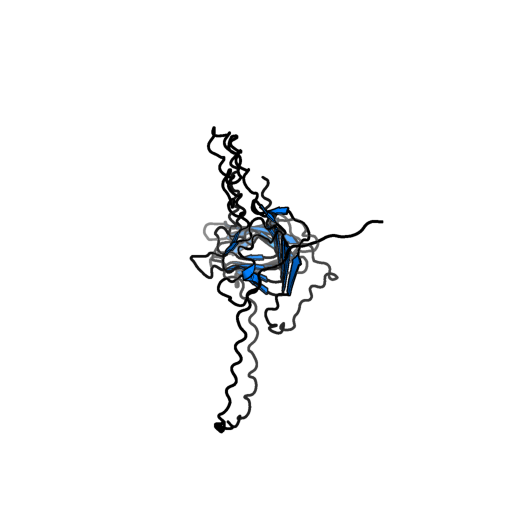50 213 ALA A CA 1
ATOM 1603 C C . ALA A 1 213 ? 3.420 -6.973 -16.855 1.00 95.50 213 ALA A C 1
ATOM 1605 O O . ALA A 1 213 ? 3.358 -5.958 -16.167 1.00 95.50 213 ALA A O 1
ATOM 1606 N N . ALA A 1 214 ? 4.301 -7.090 -17.840 1.00 96.12 214 ALA A N 1
ATOM 1607 C CA . ALA A 1 214 ? 5.363 -6.122 -18.074 1.00 96.12 214 ALA A CA 1
ATOM 1608 C C . ALA A 1 214 ? 4.938 -4.938 -18.959 1.00 96.12 214 ALA A C 1
ATOM 1610 O O . ALA A 1 214 ? 5.790 -4.171 -19.409 1.00 96.12 214 ALA A O 1
ATOM 1611 N N . ASP A 1 215 ? 3.649 -4.823 -19.278 1.00 96.12 215 ASP A N 1
ATOM 1612 C CA . ASP A 1 215 ? 3.056 -3.781 -20.119 1.00 96.12 215 ASP A CA 1
ATOM 1613 C C . ASP A 1 215 ? 2.113 -2.844 -19.342 1.00 96.12 215 ASP A C 1
ATOM 1615 O O . ASP A 1 215 ? 1.555 -1.913 -19.924 1.00 96.12 215 ASP A O 1
ATOM 1619 N N . ILE A 1 216 ? 1.939 -3.043 -18.034 1.00 96.88 216 ILE A N 1
ATOM 1620 C CA . ILE A 1 216 ? 1.104 -2.181 -17.192 1.00 96.88 216 ILE A CA 1
ATOM 1621 C C . ILE A 1 216 ? 1.972 -1.070 -16.617 1.00 96.88 216 ILE A C 1
ATOM 1623 O O . ILE A 1 216 ? 2.784 -1.300 -15.727 1.00 96.88 216 ILE A O 1
ATOM 1627 N N . HIS A 1 217 ? 1.796 0.154 -17.106 1.00 96.62 217 HIS A N 1
ATOM 1628 C CA . HIS A 1 217 ? 2.552 1.291 -16.577 1.00 96.62 217 HIS A CA 1
ATOM 1629 C C . HIS A 1 217 ? 1.879 1.965 -15.385 1.00 96.62 217 HIS A C 1
ATOM 1631 O O . HIS A 1 217 ? 2.563 2.631 -14.615 1.00 96.62 217 HIS A O 1
ATOM 1637 N N . ARG A 1 218 ? 0.561 1.793 -15.249 1.00 96.50 218 ARG A N 1
ATOM 1638 C CA . ARG A 1 218 ? -0.243 2.362 -14.173 1.00 96.50 218 ARG A CA 1
ATOM 1639 C C . ARG A 1 218 ? -1.372 1.410 -13.787 1.00 96.50 218 ARG A C 1
ATOM 1641 O O . ARG A 1 218 ? -2.048 0.884 -14.676 1.00 96.50 218 ARG A O 1
ATOM 1648 N N . LEU A 1 219 ? -1.554 1.200 -12.488 1.00 96.56 219 LEU A N 1
ATOM 1649 C CA . LEU A 1 219 ? -2.646 0.434 -11.898 1.00 96.56 219 LEU A CA 1
ATOM 1650 C C . LEU A 1 219 ? -3.338 1.293 -10.837 1.00 96.56 219 LEU A C 1
ATOM 1652 O O . LEU A 1 219 ? -2.743 1.573 -9.802 1.00 96.56 219 LEU A O 1
ATOM 1656 N N . ASP A 1 220 ? -4.585 1.675 -11.089 1.00 95.81 220 ASP A N 1
ATOM 1657 C CA . ASP A 1 220 ? -5.437 2.387 -10.138 1.00 95.81 220 ASP A CA 1
ATOM 1658 C C . ASP A 1 220 ? -6.448 1.402 -9.527 1.00 95.81 220 ASP A C 1
ATOM 1660 O O . ASP A 1 220 ? -7.155 0.698 -10.253 1.00 95.81 220 ASP A O 1
ATOM 1664 N N . ILE A 1 221 ? -6.507 1.322 -8.199 1.00 95.19 221 ILE A N 1
ATOM 1665 C CA . ILE A 1 221 ? -7.430 0.462 -7.452 1.00 95.19 221 ILE A CA 1
ATOM 1666 C C . ILE A 1 221 ? -8.323 1.344 -6.582 1.00 95.19 221 ILE A C 1
ATOM 1668 O O . ILE A 1 221 ? -7.824 2.042 -5.701 1.00 95.19 221 ILE A O 1
ATOM 1672 N N . GLU A 1 222 ? -9.633 1.282 -6.811 1.00 93.25 222 GLU A N 1
ATOM 1673 C CA . GLU A 1 222 ? -10.645 2.071 -6.098 1.00 93.25 222 GLU A CA 1
ATOM 1674 C C . GLU A 1 222 ? -11.679 1.137 -5.457 1.00 93.25 222 GLU A C 1
ATOM 1676 O O . GLU A 1 222 ? -12.568 0.620 -6.139 1.00 93.25 222 GLU A O 1
ATOM 1681 N N . ALA A 1 223 ? -11.563 0.880 -4.150 1.00 92.88 223 ALA A N 1
ATOM 1682 C CA . ALA A 1 223 ? -12.422 -0.103 -3.486 1.00 92.88 223 ALA A CA 1
ATOM 1683 C C . ALA A 1 223 ? -12.752 0.209 -2.023 1.00 92.88 223 ALA A C 1
ATOM 1685 O O . ALA A 1 223 ? -12.070 0.999 -1.387 1.00 92.88 223 ALA A O 1
ATOM 1686 N N . ASP A 1 224 ? -13.770 -0.434 -1.442 1.00 89.69 224 ASP A N 1
ATOM 1687 C CA . ASP A 1 224 ? -13.958 -0.382 0.020 1.00 89.69 224 ASP A CA 1
ATOM 1688 C C . ASP A 1 224 ? -12.842 -1.190 0.705 1.00 89.69 224 ASP A C 1
ATOM 1690 O O . ASP A 1 224 ? -12.112 -0.661 1.548 1.00 89.69 224 ASP A O 1
ATOM 1694 N N . SER A 1 225 ? -12.609 -2.423 0.243 1.00 92.12 225 SER A N 1
ATOM 1695 C CA . SER A 1 225 ? -11.511 -3.271 0.708 1.00 92.12 225 SER A CA 1
ATOM 1696 C C . SER A 1 225 ? -10.662 -3.823 -0.439 1.00 92.12 225 SER A C 1
ATOM 1698 O O . SER A 1 225 ? -11.177 -4.313 -1.440 1.00 92.12 225 SER A O 1
ATOM 1700 N N . VAL A 1 226 ? -9.344 -3.819 -0.252 1.00 94.81 226 VAL A N 1
ATOM 1701 C CA . VAL A 1 226 ? -8.361 -4.480 -1.117 1.00 94.81 226 VAL A CA 1
ATOM 1702 C C . VAL A 1 226 ? -7.689 -5.596 -0.331 1.00 94.81 226 VAL A C 1
ATOM 1704 O O . VAL A 1 226 ? -7.172 -5.357 0.760 1.00 94.81 226 VAL A O 1
ATOM 1707 N N . ILE A 1 227 ? -7.695 -6.812 -0.872 1.00 94.38 227 ILE A N 1
ATOM 1708 C CA . ILE A 1 227 ? -7.120 -7.996 -0.227 1.00 94.38 227 ILE A CA 1
ATOM 1709 C C . ILE A 1 227 ? -6.033 -8.574 -1.130 1.00 94.38 227 ILE A C 1
ATOM 1711 O O . ILE A 1 227 ? -6.304 -8.973 -2.263 1.00 94.38 227 ILE A O 1
ATOM 1715 N N . ILE A 1 228 ? -4.805 -8.635 -0.621 1.00 95.62 228 ILE A N 1
ATOM 1716 C CA . ILE A 1 228 ? -3.649 -9.242 -1.283 1.00 95.62 228 ILE A CA 1
ATOM 1717 C C . ILE A 1 228 ? -3.359 -10.568 -0.583 1.00 95.62 228 ILE A C 1
ATOM 1719 O O . ILE A 1 228 ? -3.028 -10.561 0.600 1.00 95.62 228 ILE A O 1
ATOM 1723 N N . ARG A 1 229 ? -3.482 -11.696 -1.294 1.00 95.19 229 ARG A N 1
ATOM 1724 C CA . ARG A 1 229 ? -3.271 -13.052 -0.746 1.00 95.19 229 ARG A CA 1
ATOM 1725 C C . ARG A 1 229 ? -1.989 -13.745 -1.232 1.00 95.19 229 ARG A C 1
ATOM 1727 O O . ARG A 1 229 ? -1.769 -14.918 -0.956 1.00 95.19 229 ARG A O 1
ATOM 1734 N N . GLY A 1 230 ? -1.152 -13.032 -1.987 1.00 94.56 230 GLY A N 1
ATOM 1735 C CA . GLY A 1 230 ? 0.135 -13.515 -2.498 1.00 94.56 230 GLY A CA 1
ATOM 1736 C C . GLY A 1 230 ? 0.945 -12.395 -3.155 1.00 94.56 230 GLY A C 1
ATOM 1737 O O . GLY A 1 230 ? 0.540 -11.231 -3.122 1.00 94.56 230 GLY A O 1
ATOM 1738 N N . THR A 1 231 ? 2.099 -12.715 -3.745 1.00 95.75 231 THR A N 1
ATOM 1739 C CA . THR A 1 231 ? 2.921 -11.701 -4.428 1.00 95.75 231 THR A CA 1
ATOM 1740 C C . THR A 1 231 ? 2.219 -11.145 -5.669 1.00 95.75 231 THR A C 1
ATOM 1742 O O . THR A 1 231 ? 2.041 -11.843 -6.664 1.00 95.75 231 THR A O 1
ATOM 1745 N N . LEU A 1 232 ? 1.910 -9.851 -5.647 1.00 95.94 232 LEU A N 1
ATOM 1746 C CA . LEU A 1 232 ? 1.473 -9.067 -6.793 1.00 95.94 232 LEU A CA 1
ATOM 1747 C C . LEU A 1 232 ? 2.679 -8.329 -7.395 1.00 95.94 232 LEU A C 1
ATOM 1749 O O . LEU A 1 232 ? 2.969 -7.186 -7.040 1.00 95.94 232 LEU A O 1
ATOM 1753 N N . HIS A 1 233 ? 3.409 -9.005 -8.287 1.00 97.12 233 HIS A N 1
ATOM 1754 C CA . HIS A 1 233 ? 4.527 -8.405 -9.024 1.00 97.12 233 HIS A CA 1
ATOM 1755 C C . HIS A 1 233 ? 4.026 -7.554 -10.202 1.00 97.12 233 HIS A C 1
ATOM 1757 O O . HIS A 1 233 ? 3.314 -8.053 -11.067 1.00 97.12 233 HIS A O 1
ATOM 1763 N N . LEU A 1 234 ? 4.386 -6.275 -10.235 1.00 97.25 234 LEU A N 1
ATOM 1764 C CA . LEU A 1 234 ? 3.939 -5.249 -11.181 1.00 97.25 234 LEU A CA 1
ATOM 1765 C C . LEU A 1 234 ? 5.153 -4.431 -11.674 1.00 97.25 234 LEU A C 1
ATOM 1767 O O . LEU A 1 234 ? 5.419 -3.328 -11.185 1.00 97.25 234 LEU A O 1
ATOM 1771 N N . PRO A 1 235 ? 5.953 -4.978 -12.607 1.00 97.25 235 PRO A N 1
ATOM 1772 C CA . PRO A 1 235 ? 7.268 -4.431 -12.936 1.00 97.25 235 PRO A CA 1
ATOM 1773 C C . PRO A 1 235 ? 7.230 -2.997 -13.485 1.00 97.25 235 PRO A C 1
ATOM 1775 O O . PRO A 1 235 ? 6.642 -2.750 -14.540 1.00 97.25 235 PRO A O 1
ATOM 1778 N N . GLN A 1 236 ? 7.915 -2.065 -12.805 1.00 96.50 236 GLN A N 1
ATOM 1779 C CA . GLN A 1 236 ? 7.922 -0.617 -13.094 1.00 96.50 236 GLN A CA 1
ATOM 1780 C C . GLN A 1 236 ? 6.549 0.072 -13.059 1.00 96.50 236 GLN A C 1
ATOM 1782 O O . GLN A 1 236 ? 6.417 1.208 -13.519 1.00 96.50 236 GLN A O 1
ATOM 1787 N N . THR A 1 237 ? 5.520 -0.583 -12.532 1.00 97.19 237 THR A N 1
ATOM 1788 C CA . THR A 1 237 ? 4.158 -0.051 -12.532 1.00 97.19 237 THR A CA 1
ATOM 1789 C C . THR A 1 237 ? 3.967 0.993 -11.441 1.00 97.19 237 THR A C 1
ATOM 1791 O O . THR A 1 237 ? 4.323 0.769 -10.288 1.00 97.19 237 THR A O 1
ATOM 1794 N N . GLU A 1 238 ? 3.349 2.114 -11.795 1.00 97.00 238 GLU A N 1
ATOM 1795 C CA . GLU A 1 238 ? 2.843 3.083 -10.827 1.00 97.00 238 GLU A CA 1
ATOM 1796 C C . GLU A 1 238 ? 1.517 2.571 -10.245 1.00 97.00 238 GLU A C 1
ATOM 1798 O O . GLU A 1 238 ? 0.531 2.422 -10.971 1.00 97.00 238 GLU A O 1
ATOM 1803 N N . VAL A 1 239 ? 1.497 2.247 -8.955 1.00 96.75 239 VAL A N 1
ATOM 1804 C CA . VAL A 1 239 ? 0.339 1.653 -8.276 1.00 96.75 239 VAL A CA 1
ATOM 1805 C C . VAL A 1 239 ? -0.328 2.702 -7.399 1.00 96.75 239 VAL A C 1
ATOM 1807 O O . VAL A 1 239 ? 0.301 3.241 -6.495 1.00 96.75 239 VAL A O 1
ATOM 1810 N N . HIS A 1 240 ? -1.611 2.960 -7.628 1.00 96.00 240 HIS A N 1
ATOM 1811 C CA . HIS A 1 240 ? -2.446 3.842 -6.816 1.00 96.00 240 HIS A CA 1
ATOM 1812 C C . HIS A 1 240 ? -3.538 3.016 -6.153 1.00 96.00 240 HIS A C 1
ATOM 1814 O O . HIS A 1 240 ? -4.319 2.363 -6.838 1.00 96.00 240 HIS A O 1
ATOM 1820 N N . ILE A 1 241 ? -3.601 3.034 -4.825 1.00 95.81 241 ILE A N 1
ATOM 1821 C CA . ILE A 1 241 ? -4.638 2.336 -4.062 1.00 95.81 241 ILE A CA 1
ATOM 1822 C C . ILE A 1 241 ? -5.411 3.358 -3.246 1.00 95.81 241 ILE A C 1
ATOM 1824 O O . ILE A 1 241 ? -4.874 3.932 -2.299 1.00 95.81 241 ILE A O 1
ATOM 1828 N N . SER A 1 242 ? -6.677 3.554 -3.601 1.00 93.12 242 SER A N 1
ATOM 1829 C CA . SER A 1 242 ? -7.652 4.290 -2.808 1.00 93.12 242 SER A CA 1
ATOM 1830 C C . SER A 1 242 ? -8.650 3.300 -2.222 1.00 93.12 242 SER A C 1
ATOM 1832 O O . SER A 1 242 ? -9.477 2.738 -2.942 1.00 93.12 242 SER A O 1
ATOM 1834 N N . ALA A 1 243 ? -8.535 3.041 -0.918 1.00 93.56 243 ALA A N 1
ATOM 1835 C CA . ALA A 1 243 ? -9.440 2.123 -0.242 1.00 93.56 243 ALA A CA 1
ATOM 1836 C C . ALA A 1 243 ? -9.653 2.451 1.230 1.00 93.56 243 ALA A C 1
ATOM 1838 O O . ALA A 1 243 ? -8.816 3.086 1.860 1.00 93.56 243 ALA A O 1
ATOM 1839 N N . ARG A 1 244 ? -10.749 1.975 1.829 1.00 88.19 244 ARG A N 1
ATOM 1840 C CA . ARG A 1 244 ? -10.881 2.050 3.292 1.00 88.19 244 ARG A CA 1
ATOM 1841 C C . ARG A 1 244 ? -9.954 1.048 3.954 1.00 88.19 244 ARG A C 1
ATOM 1843 O O . ARG A 1 244 ? -9.285 1.390 4.922 1.00 88.19 244 ARG A O 1
ATOM 1850 N N . ARG A 1 245 ? -9.847 -0.164 3.414 1.00 92.94 245 ARG A N 1
ATOM 1851 C CA . ARG A 1 245 ? -9.011 -1.210 4.006 1.00 92.94 245 ARG A CA 1
ATOM 1852 C C . ARG A 1 245 ? -8.086 -1.862 2.988 1.00 92.94 245 ARG A C 1
ATOM 1854 O O . ARG A 1 245 ? -8.556 -2.389 1.989 1.00 92.94 245 ARG A O 1
ATOM 1861 N N . LEU A 1 246 ? -6.788 -1.904 3.278 1.00 95.44 246 LEU A N 1
ATOM 1862 C CA . LEU A 1 246 ? -5.827 -2.773 2.591 1.00 95.44 246 LEU A CA 1
ATOM 1863 C C . LEU A 1 246 ? -5.416 -3.904 3.534 1.00 95.44 246 LEU A C 1
ATOM 1865 O O . LEU A 1 246 ? -4.931 -3.643 4.634 1.00 95.44 246 LEU A O 1
ATOM 1869 N N . VAL A 1 247 ? -5.614 -5.150 3.112 1.00 95.19 247 VAL A N 1
ATOM 1870 C CA . VAL A 1 247 ? -5.305 -6.351 3.895 1.00 95.19 247 VAL A CA 1
ATOM 1871 C C . VAL A 1 247 ? -4.289 -7.203 3.148 1.00 95.19 247 VAL A C 1
ATOM 1873 O O . VAL A 1 247 ? -4.506 -7.564 1.993 1.00 95.19 247 VAL A O 1
ATOM 1876 N N . PHE A 1 248 ? -3.195 -7.540 3.822 1.00 95.81 248 PHE A N 1
ATOM 1877 C CA . PHE A 1 248 ? -2.260 -8.573 3.397 1.00 95.81 248 PHE A CA 1
ATOM 1878 C C . PHE A 1 248 ? -2.574 -9.857 4.165 1.00 95.81 248 PHE A C 1
ATOM 1880 O O . PHE A 1 248 ? -2.549 -9.858 5.395 1.00 95.81 248 PHE A O 1
ATOM 1887 N N . GLU A 1 249 ? -2.896 -10.927 3.443 1.00 94.38 249 GLU A N 1
ATOM 1888 C CA . GLU A 1 249 ? -3.152 -12.250 4.009 1.00 94.38 249 GLU A CA 1
ATOM 1889 C C . GLU A 1 249 ? -2.149 -13.248 3.435 1.00 94.38 249 GLU A C 1
ATOM 1891 O O . GLU A 1 249 ? -2.188 -13.556 2.247 1.00 94.38 249 GLU A O 1
ATOM 1896 N N . ASP A 1 250 ? -1.275 -13.804 4.266 1.00 93.69 250 ASP A N 1
ATOM 1897 C CA . ASP A 1 250 ? -0.358 -14.861 3.835 1.00 93.69 250 ASP A CA 1
ATOM 1898 C C . ASP A 1 250 ? -1.114 -16.187 3.673 1.00 93.69 250 ASP A C 1
ATOM 1900 O O . ASP A 1 250 ? -1.097 -17.058 4.540 1.00 93.69 250 ASP A O 1
ATOM 1904 N N . ALA A 1 251 ? -1.837 -16.322 2.555 1.00 90.19 251 ALA A N 1
ATOM 1905 C CA . ALA A 1 251 ? -2.586 -17.532 2.228 1.00 90.19 251 ALA A CA 1
ATOM 1906 C C . ALA A 1 251 ? -1.661 -18.718 1.911 1.00 90.19 251 ALA A C 1
ATOM 1908 O O . ALA A 1 251 ? -2.040 -19.866 2.142 1.00 90.19 251 ALA A O 1
ATOM 1909 N N . ASP A 1 252 ? -0.460 -18.428 1.408 1.00 90.06 252 ASP A N 1
ATOM 1910 C CA . ASP A 1 252 ? 0.610 -19.385 1.146 1.00 90.06 252 ASP A CA 1
ATOM 1911 C C . ASP A 1 252 ? 1.896 -18.930 1.871 1.00 90.06 252 ASP A C 1
ATOM 1913 O O . ASP A 1 252 ? 2.428 -17.865 1.538 1.00 90.06 252 ASP A O 1
ATOM 1917 N N . PRO A 1 253 ? 2.416 -19.704 2.847 1.00 87.75 253 PRO A N 1
ATOM 1918 C CA . PRO A 1 253 ? 3.650 -19.376 3.563 1.00 87.75 253 PRO A CA 1
ATOM 1919 C C . PRO A 1 253 ? 4.881 -19.199 2.662 1.00 87.75 253 PRO A C 1
ATOM 1921 O O . PRO A 1 253 ? 5.784 -18.438 3.011 1.00 87.75 253 PRO A O 1
ATOM 1924 N N . ASP A 1 254 ? 4.920 -19.873 1.508 1.00 92.00 254 ASP A N 1
ATOM 1925 C CA . ASP A 1 254 ? 6.040 -19.799 0.562 1.00 92.00 254 ASP A CA 1
ATOM 1926 C C . ASP A 1 254 ? 5.902 -18.617 -0.419 1.00 92.00 254 ASP A C 1
ATOM 1928 O O . ASP A 1 254 ? 6.861 -18.233 -1.099 1.00 92.00 254 ASP A O 1
ATOM 1932 N N . ASN A 1 255 ? 4.723 -17.992 -0.473 1.00 91.88 255 ASN A N 1
ATOM 1933 C CA . ASN A 1 255 ? 4.421 -16.842 -1.318 1.00 91.88 255 ASN A CA 1
ATOM 1934 C C . ASN A 1 255 ? 3.697 -15.750 -0.513 1.00 91.88 255 ASN A C 1
ATOM 1936 O O . ASN A 1 255 ? 2.502 -15.516 -0.724 1.00 91.88 255 ASN A O 1
ATOM 1940 N N . PRO A 1 256 ? 4.414 -15.049 0.385 1.00 94.38 256 PRO A N 1
ATOM 1941 C CA . PRO A 1 256 ? 3.806 -14.040 1.237 1.00 94.38 256 PRO A CA 1
ATOM 1942 C C . PRO A 1 256 ? 3.144 -12.934 0.412 1.00 94.38 256 PRO A C 1
ATOM 1944 O O . PRO A 1 256 ? 3.650 -12.508 -0.633 1.00 94.38 256 PRO A O 1
ATOM 1947 N N . ALA A 1 257 ? 2.022 -12.432 0.915 1.00 95.69 257 ALA A N 1
ATOM 1948 C CA . ALA A 1 257 ? 1.276 -11.333 0.339 1.00 95.69 257 ALA A CA 1
ATOM 1949 C C . ALA A 1 257 ? 2.119 -10.056 0.311 1.00 95.69 257 ALA A C 1
ATOM 1951 O O . ALA A 1 257 ? 2.521 -9.525 1.350 1.00 95.69 257 ALA A O 1
ATOM 1952 N N . ARG A 1 258 ? 2.382 -9.536 -0.887 1.00 96.19 258 ARG A N 1
ATOM 1953 C CA . ARG A 1 258 ? 3.177 -8.317 -1.085 1.00 96.19 258 ARG A CA 1
ATOM 1954 C C . ARG A 1 258 ? 2.888 -7.686 -2.436 1.00 96.19 258 ARG A C 1
ATOM 1956 O O . ARG A 1 258 ? 2.539 -8.386 -3.380 1.00 96.19 258 ARG A O 1
ATOM 1963 N N . ILE A 1 259 ? 3.075 -6.379 -2.533 1.00 96.50 259 ILE A N 1
ATOM 1964 C CA . ILE A 1 259 ? 3.074 -5.629 -3.789 1.00 96.50 259 ILE A CA 1
ATOM 1965 C C . ILE A 1 259 ? 4.530 -5.358 -4.143 1.00 96.50 259 ILE A C 1
ATOM 1967 O O . ILE A 1 259 ? 5.254 -4.765 -3.345 1.00 96.50 259 ILE A O 1
ATOM 1971 N N . ASP A 1 260 ? 4.960 -5.808 -5.316 1.00 96.56 260 ASP A N 1
ATOM 1972 C CA . ASP A 1 260 ? 6.338 -5.664 -5.778 1.00 96.56 260 ASP A CA 1
ATOM 1973 C C . ASP A 1 260 ? 6.368 -4.930 -7.114 1.00 96.56 260 ASP A C 1
ATOM 1975 O O . ASP A 1 260 ? 5.879 -5.451 -8.108 1.00 96.56 260 ASP A O 1
ATOM 1979 N N . THR A 1 261 ? 6.942 -3.731 -7.156 1.00 97.44 261 THR A N 1
ATOM 1980 C CA . THR A 1 261 ? 7.078 -2.934 -8.384 1.00 97.44 261 THR A CA 1
ATOM 1981 C C . THR A 1 261 ? 8.480 -2.996 -8.995 1.00 97.44 261 THR A C 1
ATOM 1983 O O . THR A 1 261 ? 8.810 -2.212 -9.898 1.00 97.44 261 THR A O 1
ATOM 1986 N N . SER A 1 262 ? 9.323 -3.919 -8.519 1.00 96.31 262 SER A N 1
ATOM 1987 C CA . SER A 1 262 ? 10.691 -4.092 -9.008 1.00 96.31 262 SER A CA 1
ATOM 1988 C C . SER A 1 262 ? 10.684 -4.394 -10.511 1.00 96.31 262 SER A C 1
ATOM 1990 O O . SER A 1 262 ? 9.907 -5.243 -10.966 1.00 96.31 262 SER A O 1
ATOM 1992 N N . PRO A 1 263 ? 11.527 -3.712 -11.307 1.00 95.81 263 PRO A N 1
ATOM 1993 C CA . PRO A 1 263 ? 11.559 -3.877 -12.753 1.00 95.81 263 PRO A CA 1
ATOM 1994 C C . PRO A 1 263 ? 11.979 -5.297 -13.133 1.00 95.81 263 PRO A C 1
ATOM 1996 O O . PRO A 1 263 ? 12.663 -5.991 -12.377 1.00 95.81 263 PRO A O 1
ATOM 1999 N N . LEU A 1 264 ? 11.642 -5.701 -14.356 1.00 95.25 264 LEU A N 1
ATOM 2000 C CA . LEU A 1 264 ? 12.237 -6.905 -14.926 1.00 95.25 264 LEU A CA 1
ATOM 2001 C C . LEU A 1 264 ? 13.747 -6.730 -15.128 1.00 95.25 264 LEU A C 1
ATOM 2003 O O . LEU A 1 264 ? 14.240 -5.626 -15.371 1.00 95.25 264 LEU A O 1
ATOM 2007 N N . ALA A 1 265 ? 14.471 -7.847 -15.077 1.00 90.88 265 ALA A N 1
ATOM 2008 C CA . ALA A 1 265 ? 15.864 -7.881 -15.495 1.00 90.88 265 ALA A CA 1
ATOM 2009 C C . ALA A 1 265 ? 16.000 -7.466 -16.969 1.00 90.88 265 ALA A C 1
ATOM 2011 O O . ALA A 1 265 ? 15.092 -7.676 -17.778 1.00 90.88 265 ALA A O 1
ATOM 2012 N N . TRP A 1 266 ? 17.160 -6.907 -17.316 1.00 86.69 266 TRP A N 1
ATOM 2013 C CA . TRP A 1 266 ? 17.494 -6.576 -18.697 1.00 86.69 266 TRP A CA 1
ATOM 2014 C C . TRP A 1 266 ? 17.321 -7.806 -19.603 1.00 86.69 266 TRP A C 1
ATOM 2016 O O . TRP A 1 266 ? 17.934 -8.839 -19.334 1.00 86.69 266 TRP A O 1
ATOM 2026 N N . PRO A 1 267 ? 16.509 -7.727 -20.675 1.00 82.69 267 PRO A N 1
ATOM 2027 C CA . PRO A 1 267 ? 16.204 -8.899 -21.498 1.00 82.69 267 PRO A CA 1
ATOM 2028 C C . PRO A 1 267 ? 17.356 -9.331 -22.410 1.00 82.69 267 PRO A C 1
ATOM 2030 O O . PRO A 1 267 ? 17.309 -10.425 -22.965 1.00 82.69 267 PRO A O 1
ATOM 2033 N N . LYS A 1 268 ? 18.370 -8.480 -22.591 1.00 77.88 268 LYS A N 1
ATOM 2034 C CA . LYS A 1 268 ? 19.593 -8.775 -23.344 1.00 77.88 268 LYS A CA 1
ATOM 2035 C C . LYS A 1 268 ? 20.803 -8.270 -22.571 1.00 77.88 268 LYS A C 1
ATOM 2037 O O . LYS A 1 268 ? 20.695 -7.263 -21.870 1.00 77.88 268 LYS A O 1
ATOM 2042 N N . ALA A 1 269 ? 21.947 -8.929 -22.726 1.00 68.81 269 ALA A N 1
ATOM 2043 C CA . ALA A 1 269 ? 23.228 -8.364 -22.307 1.00 68.81 269 ALA A CA 1
ATOM 2044 C C . ALA A 1 269 ? 23.628 -7.219 -23.255 1.00 68.81 269 ALA A C 1
ATOM 2046 O O . ALA A 1 269 ? 23.084 -7.107 -24.360 1.00 68.81 269 ALA A O 1
ATOM 2047 N N . ALA A 1 270 ? 24.555 -6.351 -22.840 1.00 67.12 270 ALA A N 1
ATOM 2048 C CA . ALA A 1 270 ? 25.147 -5.417 -23.789 1.00 67.12 270 ALA A CA 1
ATOM 2049 C C . ALA A 1 270 ? 25.870 -6.252 -24.865 1.00 67.12 270 ALA A C 1
ATOM 2051 O O . ALA A 1 270 ? 26.664 -7.129 -24.521 1.00 67.12 270 ALA A O 1
ATOM 2052 N N . GLY A 1 271 ? 25.547 -6.041 -26.146 1.00 60.12 271 GLY A N 1
ATOM 2053 C CA . GLY A 1 271 ? 26.301 -6.628 -27.264 1.00 60.12 271 GLY A CA 1
ATOM 2054 C C . GLY A 1 271 ? 25.662 -7.725 -28.108 1.00 60.12 271 GLY A C 1
ATOM 2055 O O . GLY A 1 271 ? 26.307 -8.188 -29.043 1.00 60.12 271 GLY A O 1
ATOM 2056 N N . ASP A 1 272 ? 24.389 -8.074 -27.920 1.00 55.81 272 ASP A N 1
ATOM 2057 C CA . ASP A 1 272 ? 23.689 -8.944 -28.892 1.00 55.81 272 ASP A CA 1
ATOM 2058 C C . ASP A 1 272 ? 23.356 -8.221 -30.225 1.00 55.81 272 ASP A C 1
ATOM 2060 O O . ASP A 1 272 ? 22.674 -8.772 -31.091 1.00 55.81 272 ASP A O 1
ATOM 2064 N N . GLY A 1 273 ? 23.795 -6.966 -30.387 1.00 51.75 273 GLY A N 1
ATOM 2065 C CA . GLY A 1 273 ? 23.524 -6.083 -31.524 1.00 51.75 273 GLY A CA 1
ATOM 2066 C C . GLY A 1 273 ? 24.770 -5.755 -32.353 1.00 51.75 273 GLY A C 1
ATOM 2067 O O . GLY A 1 273 ? 25.256 -4.635 -32.326 1.00 51.75 273 GLY A O 1
ATOM 2068 N N . ASP A 1 274 ? 25.285 -6.741 -33.082 1.00 53.19 274 ASP A N 1
ATOM 2069 C CA . ASP A 1 274 ? 25.908 -6.615 -34.416 1.00 53.19 274 ASP A CA 1
ATOM 2070 C C . ASP A 1 274 ? 26.950 -5.497 -34.705 1.00 53.19 274 ASP A C 1
ATOM 2072 O O . ASP A 1 274 ? 27.013 -4.974 -35.818 1.00 53.19 274 ASP A O 1
ATOM 2076 N N . SER A 1 275 ? 27.836 -5.143 -33.767 1.00 51.28 275 SER A N 1
ATOM 2077 C CA . SER A 1 275 ? 28.935 -4.193 -34.032 1.00 51.28 275 SER A CA 1
ATOM 2078 C C . SER A 1 275 ? 30.303 -4.801 -33.707 1.00 51.28 275 SER A C 1
ATOM 2080 O O . SER A 1 275 ? 30.744 -4.902 -32.566 1.00 51.28 275 SER A O 1
ATOM 2082 N N . ARG A 1 276 ? 31.003 -5.233 -34.759 1.00 58.31 276 ARG A N 1
ATOM 2083 C CA . ARG A 1 276 ? 32.268 -5.980 -34.703 1.00 58.31 276 ARG A CA 1
ATOM 2084 C C . ARG A 1 276 ? 33.508 -5.156 -34.326 1.00 58.31 276 ARG A C 1
ATOM 2086 O O . ARG A 1 276 ? 34.581 -5.577 -34.732 1.00 58.31 276 ARG A O 1
ATOM 2093 N N . ASN A 1 277 ? 33.432 -4.016 -33.623 1.00 59.50 277 ASN A N 1
ATOM 2094 C CA . ASN A 1 277 ? 34.677 -3.324 -33.217 1.00 59.50 277 ASN A CA 1
ATOM 2095 C C . ASN A 1 277 ? 34.621 -2.266 -32.097 1.00 59.50 277 ASN A C 1
ATOM 2097 O O . ASN A 1 277 ? 35.677 -1.724 -31.769 1.00 59.50 277 ASN A O 1
ATOM 2101 N N . THR A 1 278 ? 33.477 -1.989 -31.464 1.00 65.38 278 THR A N 1
ATOM 2102 C CA . THR A 1 278 ? 33.435 -1.036 -30.337 1.00 65.38 278 THR A CA 1
ATOM 2103 C C . THR A 1 278 ? 32.598 -1.610 -29.197 1.00 65.38 278 THR A C 1
ATOM 2105 O O . THR A 1 278 ? 31.393 -1.748 -29.389 1.00 65.38 278 THR A O 1
ATOM 2108 N N . PRO A 1 279 ? 33.201 -1.932 -28.032 1.00 68.81 279 PRO A N 1
ATOM 2109 C CA . PRO A 1 279 ? 32.455 -2.379 -26.863 1.00 68.81 279 PRO A CA 1
ATOM 2110 C C . PRO A 1 279 ? 31.399 -1.347 -26.464 1.00 68.81 279 PRO A C 1
ATOM 2112 O O . PRO A 1 279 ? 31.741 -0.190 -26.200 1.00 68.81 279 PRO A O 1
ATOM 2115 N N . SER A 1 280 ? 30.131 -1.748 -26.405 1.00 74.12 280 SER A N 1
ATOM 2116 C CA . SER A 1 280 ? 29.061 -0.876 -25.913 1.00 74.12 280 SER A CA 1
ATOM 2117 C C . SER A 1 280 ? 29.064 -0.825 -24.378 1.00 74.12 280 SER A C 1
ATOM 2119 O O . SER A 1 280 ? 29.179 -1.872 -23.725 1.00 74.12 280 SER A O 1
ATOM 2121 N N . PRO A 1 281 ? 28.915 0.365 -23.763 1.00 78.00 281 PRO A N 1
ATOM 2122 C CA . PRO A 1 281 ? 28.692 0.453 -22.327 1.00 78.00 281 PRO A CA 1
ATOM 2123 C C . PRO A 1 281 ? 27.366 -0.224 -21.955 1.00 78.00 281 PRO A C 1
ATOM 2125 O O . PRO A 1 281 ? 26.405 -0.209 -22.725 1.00 78.00 281 PRO A O 1
ATOM 2128 N N . GLY A 1 282 ? 27.314 -0.801 -20.757 1.00 81.88 282 GLY A N 1
ATOM 2129 C CA . GLY A 1 282 ? 26.076 -1.328 -20.194 1.00 81.88 282 GLY A CA 1
ATOM 2130 C C . GLY A 1 282 ? 25.098 -0.200 -19.864 1.00 81.88 282 GLY A C 1
ATOM 2131 O O . GLY A 1 282 ? 25.503 0.898 -19.479 1.00 81.88 282 GLY A O 1
ATOM 2132 N N . GLN A 1 283 ? 23.805 -0.467 -20.014 1.00 86.69 283 GLN A N 1
ATOM 2133 C CA . GLN A 1 283 ? 22.741 0.447 -19.604 1.00 86.69 283 GLN A CA 1
ATOM 2134 C C . GLN A 1 283 ? 22.657 0.600 -18.076 1.00 86.69 283 GLN A C 1
ATOM 2136 O O . GLN A 1 283 ? 22.954 -0.321 -17.312 1.00 86.69 283 GLN A O 1
ATOM 2141 N N . HIS A 1 284 ? 22.203 1.768 -17.616 1.00 88.25 284 HIS A N 1
ATOM 2142 C CA . HIS A 1 284 ? 21.994 2.047 -16.191 1.00 88.25 284 HIS A CA 1
ATOM 2143 C C . HIS A 1 284 ? 20.933 1.139 -15.546 1.00 88.25 284 HIS A C 1
ATOM 2145 O O . HIS A 1 284 ? 20.170 0.455 -16.221 1.00 88.25 284 HIS A O 1
ATOM 2151 N N . GLY A 1 285 ? 20.877 1.131 -14.211 1.00 90.19 285 GLY A N 1
ATOM 2152 C CA . GLY A 1 285 ? 19.810 0.448 -13.479 1.00 90.19 285 GLY A CA 1
ATOM 2153 C C . GLY A 1 285 ? 18.422 0.989 -13.827 1.00 90.19 285 GLY A C 1
ATOM 2154 O O . GLY A 1 285 ? 18.261 2.153 -14.193 1.00 90.19 285 GLY A O 1
ATOM 2155 N N . LEU A 1 286 ? 17.412 0.132 -13.712 1.00 92.25 286 LEU A N 1
ATOM 2156 C CA . LEU A 1 286 ? 16.020 0.495 -13.973 1.00 92.25 286 LEU A CA 1
ATOM 2157 C C . LEU A 1 286 ? 15.357 0.995 -12.682 1.00 92.25 286 LEU A C 1
ATOM 2159 O O . LEU A 1 286 ? 15.491 0.370 -11.634 1.00 92.25 286 LEU A O 1
ATOM 2163 N N . LYS A 1 287 ? 14.605 2.099 -12.741 1.00 92.81 287 LYS A N 1
ATOM 2164 C CA . LYS A 1 287 ? 13.799 2.568 -11.597 1.00 92.81 287 LYS A CA 1
ATOM 2165 C C . LYS A 1 287 ? 12.684 1.555 -11.291 1.00 92.81 287 LYS A C 1
ATOM 2167 O O . LYS A 1 287 ? 12.109 1.015 -12.232 1.00 92.81 287 LYS A O 1
ATOM 2172 N N . ALA A 1 288 ? 12.356 1.317 -10.022 1.00 94.56 288 ALA A N 1
ATOM 2173 C CA . ALA A 1 288 ? 11.107 0.645 -9.656 1.00 94.56 288 ALA A CA 1
ATOM 2174 C C . ALA A 1 288 ? 9.882 1.520 -9.968 1.00 94.56 288 ALA A C 1
ATOM 2176 O O . ALA A 1 288 ? 10.007 2.724 -10.211 1.00 94.56 288 ALA A O 1
ATOM 2177 N N . GLY A 1 289 ? 8.702 0.905 -9.965 1.00 94.69 289 GLY A N 1
ATOM 2178 C CA . GLY A 1 289 ? 7.443 1.646 -9.973 1.00 94.69 289 GLY A CA 1
ATOM 2179 C C . GLY A 1 289 ? 7.143 2.263 -8.605 1.00 94.69 289 GLY A C 1
ATOM 2180 O O . GLY A 1 289 ? 7.604 1.752 -7.583 1.00 94.69 289 GLY A O 1
ATOM 2181 N N . ASP A 1 290 ? 6.386 3.356 -8.580 1.00 93.44 290 ASP A N 1
ATOM 2182 C CA . ASP A 1 290 ? 5.988 4.023 -7.336 1.00 93.44 290 ASP A CA 1
ATOM 2183 C C . ASP A 1 290 ? 4.684 3.414 -6.782 1.00 93.44 290 ASP A C 1
ATOM 2185 O O . ASP A 1 290 ? 3.852 2.920 -7.546 1.00 93.44 290 ASP A O 1
ATOM 2189 N N . ILE A 1 291 ? 4.496 3.447 -5.457 1.00 95.31 291 ILE A N 1
ATOM 2190 C CA . ILE A 1 291 ? 3.268 2.985 -4.791 1.00 95.31 291 ILE A CA 1
ATOM 2191 C C . ILE A 1 291 ? 2.665 4.137 -3.979 1.00 95.31 291 ILE A C 1
ATOM 2193 O O . ILE A 1 291 ? 3.287 4.662 -3.054 1.00 95.31 291 ILE A O 1
ATOM 2197 N N . HIS A 1 292 ? 1.423 4.490 -4.297 1.00 91.88 292 HIS A N 1
ATOM 2198 C CA . HIS A 1 292 ? 0.639 5.545 -3.667 1.00 91.88 292 HIS A CA 1
ATOM 2199 C C . HIS A 1 292 ? -0.545 4.932 -2.921 1.00 91.88 292 HIS A C 1
ATOM 2201 O O . HIS A 1 292 ? -1.378 4.251 -3.519 1.00 91.88 292 HIS A O 1
ATOM 2207 N N . LEU A 1 293 ? -0.625 5.173 -1.610 1.00 91.31 293 LEU A N 1
ATOM 2208 C CA . LEU A 1 293 ? -1.660 4.608 -0.746 1.00 91.31 293 LEU A CA 1
ATOM 2209 C C . LEU A 1 293 ? -2.500 5.717 -0.107 1.00 91.31 293 LEU A C 1
ATOM 2211 O O . LEU A 1 293 ? -1.995 6.517 0.681 1.00 91.31 293 LEU A O 1
ATOM 2215 N N . LEU A 1 294 ? -3.797 5.712 -0.397 1.00 89.38 294 LEU A N 1
ATOM 2216 C CA . LEU A 1 294 ? -4.818 6.492 0.291 1.00 89.38 294 LEU A CA 1
ATOM 2217 C C . LEU A 1 294 ? -5.736 5.515 1.033 1.00 89.38 294 LEU A C 1
ATOM 2219 O O . LEU A 1 294 ? -6.654 4.949 0.439 1.00 89.38 294 LEU A O 1
ATOM 2223 N N . LEU A 1 295 ? -5.429 5.287 2.315 1.00 88.31 295 LEU A N 1
ATOM 2224 C CA . LEU A 1 295 ? -6.049 4.256 3.151 1.00 88.31 295 LEU A CA 1
ATOM 2225 C C . LEU A 1 295 ? -6.585 4.821 4.471 1.00 88.31 295 LEU A C 1
ATOM 2227 O O . LEU A 1 295 ? -5.948 5.695 5.061 1.00 88.31 295 LEU A O 1
ATOM 2231 N N . ASP A 1 296 ? -7.700 4.268 4.956 1.00 81.62 296 ASP A N 1
ATOM 2232 C CA . ASP A 1 296 ? -8.159 4.441 6.348 1.00 81.62 296 ASP A CA 1
ATOM 2233 C C . ASP A 1 296 ? -7.465 3.415 7.267 1.00 81.62 296 ASP A C 1
ATOM 2235 O O . ASP A 1 296 ? -6.911 3.753 8.312 1.00 81.62 296 ASP A O 1
ATOM 2239 N N . GLN A 1 297 ? -7.384 2.157 6.820 1.00 85.50 297 GLN A N 1
ATOM 2240 C CA . GLN A 1 297 ? -6.763 1.066 7.560 1.00 85.50 297 GLN A CA 1
ATOM 2241 C C . GLN A 1 297 ? -5.847 0.198 6.687 1.00 85.50 297 GLN A C 1
ATOM 2243 O O . GLN A 1 297 ? -6.248 -0.332 5.651 1.00 85.50 297 GLN A O 1
ATOM 2248 N N . LEU A 1 298 ? -4.632 -0.046 7.180 1.00 90.44 298 LEU A N 1
ATOM 2249 C CA . LEU A 1 298 ? -3.716 -1.072 6.681 1.00 90.44 298 LEU A CA 1
ATOM 2250 C C . LEU A 1 298 ? -3.633 -2.232 7.685 1.00 90.44 298 LEU A C 1
ATOM 2252 O O . LEU A 1 298 ? -3.380 -2.011 8.869 1.00 90.44 298 LEU A O 1
ATOM 2256 N N . VAL A 1 299 ? -3.834 -3.464 7.216 1.00 91.25 299 VAL A N 1
ATOM 2257 C CA . VAL A 1 299 ? -3.732 -4.697 8.008 1.00 91.25 299 VAL A CA 1
ATOM 2258 C C . VAL A 1 299 ? -2.659 -5.591 7.399 1.00 91.25 299 VAL A C 1
ATOM 2260 O O . VAL A 1 299 ? -2.818 -6.075 6.281 1.00 91.25 299 VAL A O 1
ATOM 2263 N N . ALA A 1 300 ? -1.572 -5.801 8.137 1.00 90.25 300 ALA A N 1
ATOM 2264 C CA . ALA A 1 300 ? -0.477 -6.676 7.743 1.00 90.25 300 ALA A CA 1
ATOM 2265 C C . ALA A 1 300 ? 0.171 -7.316 8.976 1.00 90.25 300 ALA A C 1
ATOM 2267 O O . ALA A 1 300 ? 0.411 -6.663 9.990 1.00 90.25 300 ALA A O 1
ATOM 2268 N N . ASP A 1 301 ? 0.508 -8.589 8.880 1.00 82.62 301 ASP A N 1
ATOM 2269 C CA . ASP A 1 301 ? 1.255 -9.367 9.863 1.00 82.62 301 ASP A CA 1
ATOM 2270 C C . ASP A 1 301 ? 2.771 -9.178 9.684 1.00 82.62 301 ASP A C 1
ATOM 2272 O O . ASP A 1 301 ? 3.500 -10.073 9.275 1.00 82.62 301 ASP A O 1
ATOM 2276 N N . GLY A 1 302 ? 3.270 -7.973 9.984 1.00 74.69 302 GLY A N 1
ATOM 2277 C CA . GLY A 1 302 ? 4.701 -7.659 9.884 1.00 74.69 302 GLY A CA 1
ATOM 2278 C C . GLY A 1 302 ? 5.310 -7.941 8.495 1.00 74.69 302 GLY A C 1
ATOM 2279 O O . GLY A 1 302 ? 4.609 -8.054 7.491 1.00 74.69 302 GLY A O 1
ATOM 2280 N N . GLY A 1 303 ? 6.643 -8.008 8.420 1.00 84.81 303 GLY A N 1
ATOM 2281 C CA . GLY A 1 303 ? 7.360 -8.311 7.173 1.00 84.81 303 GLY A CA 1
ATOM 2282 C C . GLY A 1 303 ? 7.405 -7.166 6.146 1.00 84.81 303 GLY A C 1
ATOM 2283 O O . GLY A 1 303 ? 7.048 -6.022 6.430 1.00 84.81 303 GLY A O 1
ATOM 2284 N N . THR A 1 304 ? 7.904 -7.471 4.944 1.00 89.50 304 THR A N 1
ATOM 2285 C CA . THR A 1 304 ? 8.012 -6.510 3.833 1.00 89.50 304 THR A CA 1
ATOM 2286 C C . THR A 1 304 ? 6.850 -6.714 2.863 1.00 89.50 304 THR A C 1
ATOM 2288 O O . THR A 1 304 ? 6.848 -7.668 2.088 1.00 89.50 304 THR A O 1
ATOM 2291 N N . ARG A 1 305 ? 5.870 -5.805 2.904 1.00 93.81 305 ARG A N 1
ATOM 2292 C CA . ARG A 1 305 ? 4.627 -5.881 2.111 1.00 93.81 305 ARG A CA 1
ATOM 2293 C C . ARG A 1 305 ? 4.637 -5.026 0.850 1.00 93.81 305 ARG A C 1
ATOM 2295 O O . ARG A 1 305 ? 3.898 -5.310 -0.084 1.00 93.81 305 ARG A O 1
ATOM 2302 N N . LEU A 1 306 ? 5.478 -3.998 0.823 1.00 94.81 306 LEU A N 1
ATOM 2303 C CA . LEU A 1 306 ? 5.641 -3.081 -0.300 1.00 94.81 306 LEU A CA 1
ATOM 2304 C C . LEU A 1 306 ? 7.110 -3.128 -0.727 1.00 94.81 306 LEU A C 1
ATOM 2306 O O . LEU A 1 306 ? 7.994 -2.811 0.071 1.00 94.81 306 LEU A O 1
ATOM 2310 N N . ILE A 1 307 ? 7.372 -3.562 -1.956 1.00 94.38 307 ILE A N 1
ATOM 2311 C CA . ILE A 1 307 ? 8.713 -3.727 -2.516 1.00 94.38 307 ILE A CA 1
ATOM 2312 C C . ILE A 1 307 ? 8.844 -2.813 -3.729 1.00 94.38 307 ILE A C 1
ATOM 2314 O O . ILE A 1 307 ? 8.052 -2.889 -4.660 1.00 94.38 307 ILE A O 1
ATOM 2318 N N . MET A 1 308 ? 9.862 -1.954 -3.708 1.00 94.69 308 MET A N 1
ATOM 2319 C CA . MET A 1 308 ? 10.163 -0.998 -4.778 1.00 94.69 308 MET A CA 1
ATOM 2320 C C . MET A 1 308 ? 11.672 -0.989 -5.039 1.00 94.69 308 MET A C 1
ATOM 2322 O O . MET A 1 308 ? 12.345 0.034 -4.908 1.00 94.69 308 MET A O 1
ATOM 2326 N N . ASN A 1 309 ? 12.245 -2.160 -5.322 1.00 93.75 309 ASN A N 1
ATOM 2327 C CA . ASN A 1 309 ? 13.684 -2.270 -5.536 1.00 93.75 309 ASN A CA 1
ATOM 2328 C C . ASN A 1 309 ? 14.035 -1.857 -6.965 1.00 93.75 309 ASN A C 1
ATOM 2330 O O . ASN A 1 309 ? 13.459 -2.363 -7.925 1.00 93.75 309 ASN A O 1
ATOM 2334 N N . GLY A 1 310 ? 15.012 -0.963 -7.116 1.00 92.50 310 GLY A N 1
ATOM 2335 C CA . GLY A 1 310 ? 15.588 -0.667 -8.424 1.00 92.50 310 GLY A CA 1
ATOM 2336 C C . GLY A 1 310 ? 16.214 -1.914 -9.060 1.00 92.50 310 GLY A C 1
ATOM 2337 O O . GLY A 1 310 ? 16.760 -2.782 -8.379 1.00 92.50 310 GLY A O 1
ATOM 2338 N N . GLY A 1 311 ? 16.144 -1.996 -10.383 1.00 90.38 311 GLY A N 1
ATOM 2339 C CA . GLY A 1 311 ? 16.774 -3.041 -11.176 1.00 90.38 311 GLY A CA 1
ATOM 2340 C C . GLY A 1 311 ? 18.264 -2.793 -11.341 1.00 90.38 311 GLY A C 1
ATOM 2341 O O . GLY A 1 311 ? 18.710 -1.651 -11.477 1.00 90.38 311 GLY A O 1
ATOM 2342 N N . ARG A 1 312 ? 19.037 -3.878 -11.391 1.00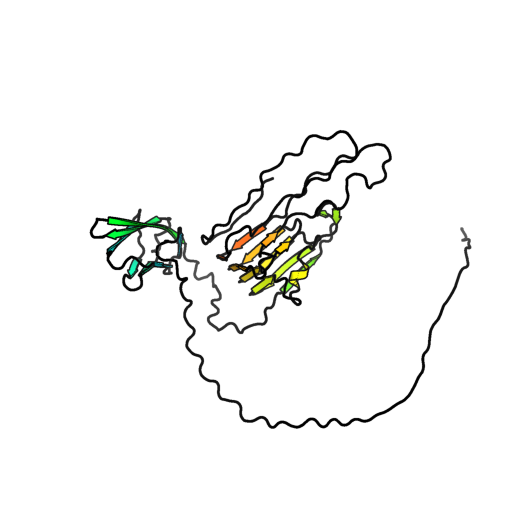 89.69 312 ARG A N 1
ATOM 2343 C CA . ARG A 1 312 ? 20.467 -3.825 -11.706 1.00 89.69 312 ARG A CA 1
ATOM 2344 C C . ARG A 1 312 ? 20.682 -3.203 -13.092 1.00 89.69 312 ARG A C 1
ATOM 2346 O O . ARG A 1 312 ? 19.876 -3.403 -14.000 1.00 89.69 312 ARG A O 1
ATOM 2353 N N . GLY A 1 313 ? 21.776 -2.460 -13.252 1.00 88.69 313 GLY A N 1
ATOM 2354 C CA . GLY A 1 313 ? 22.252 -2.060 -14.577 1.00 88.69 313 GLY A CA 1
ATOM 2355 C C . GLY A 1 313 ? 22.571 -3.272 -15.451 1.00 88.69 313 GLY A C 1
ATOM 2356 O O . GLY A 1 313 ? 22.787 -4.378 -14.953 1.00 88.69 313 GLY A O 1
ATOM 2357 N N . GLN A 1 314 ? 22.575 -3.066 -16.758 1.00 87.50 314 GLN A N 1
ATOM 2358 C CA . GLN A 1 314 ? 23.015 -4.077 -17.704 1.00 87.50 314 GLN A CA 1
ATOM 2359 C C . GLN A 1 314 ? 24.539 -4.200 -17.609 1.00 87.50 314 GLN A C 1
ATOM 2361 O O . GLN A 1 314 ? 25.242 -3.190 -17.531 1.00 87.50 314 GLN A O 1
ATOM 2366 N N . ASP A 1 315 ? 25.057 -5.426 -17.623 1.00 82.88 315 ASP A N 1
ATOM 2367 C CA . ASP A 1 315 ? 26.503 -5.627 -17.677 1.00 82.88 315 ASP A CA 1
ATOM 2368 C C . ASP A 1 315 ? 27.049 -5.108 -19.025 1.00 82.88 315 ASP A C 1
ATOM 2370 O O . ASP A 1 315 ? 26.403 -5.318 -20.058 1.00 82.88 315 ASP A O 1
ATOM 2374 N N . PRO A 1 316 ? 28.205 -4.415 -19.039 1.00 77.25 316 PRO A N 1
ATOM 2375 C CA . PRO A 1 316 ? 28.821 -3.925 -20.271 1.00 77.25 316 PRO A CA 1
ATOM 2376 C C . PRO A 1 316 ? 29.370 -5.072 -21.133 1.00 77.25 316 PRO A C 1
ATOM 2378 O O . PRO A 1 316 ? 29.593 -6.185 -20.651 1.00 77.25 316 PRO A O 1
ATOM 2381 N N . GLU A 1 317 ? 29.655 -4.785 -22.406 1.00 76.75 317 GLU A N 1
ATOM 2382 C CA . GLU A 1 317 ? 30.380 -5.712 -23.284 1.00 76.75 317 GLU A CA 1
ATOM 2383 C C . GLU A 1 317 ? 31.815 -5.984 -22.789 1.00 76.75 317 GLU A C 1
ATOM 2385 O O . GLU A 1 317 ? 32.357 -5.271 -21.939 1.00 76.75 317 GLU A O 1
ATOM 2390 N N . ARG A 1 318 ? 32.476 -7.011 -23.355 1.00 69.44 318 ARG A N 1
ATOM 2391 C CA . ARG A 1 318 ? 33.898 -7.297 -23.089 1.00 69.44 318 ARG A CA 1
ATOM 2392 C C . ARG A 1 318 ? 34.754 -6.068 -23.443 1.00 69.44 318 ARG A C 1
ATOM 2394 O O . ARG A 1 318 ? 35.026 -5.802 -24.608 1.00 69.44 318 ARG A O 1
ATOM 2401 N N . GLY A 1 319 ? 35.206 -5.348 -22.421 1.00 66.25 319 GLY A N 1
ATOM 2402 C CA . GLY A 1 319 ? 36.000 -4.122 -22.513 1.00 66.25 319 GLY A CA 1
ATOM 2403 C C . GLY A 1 319 ? 36.574 -3.732 -21.146 1.00 66.25 319 GLY A C 1
ATOM 2404 O O . GLY A 1 319 ? 36.492 -4.506 -20.190 1.00 66.25 319 GLY A O 1
ATOM 2405 N N . ARG A 1 320 ? 37.187 -2.545 -21.026 1.00 56.66 320 ARG A N 1
ATOM 2406 C CA . ARG A 1 320 ? 37.625 -2.034 -19.712 1.00 56.66 320 ARG A CA 1
ATOM 2407 C C . ARG A 1 320 ? 36.401 -1.805 -18.818 1.00 56.66 320 ARG A C 1
ATOM 2409 O O . ARG A 1 320 ? 35.431 -1.200 -19.261 1.00 56.66 320 ARG A O 1
ATOM 2416 N N . LYS A 1 321 ? 36.476 -2.268 -17.565 1.00 59.69 321 LYS A N 1
ATOM 2417 C CA . LYS A 1 321 ? 35.462 -2.014 -16.532 1.00 59.69 321 LYS A CA 1
ATOM 2418 C C . LYS A 1 321 ? 35.249 -0.496 -16.416 1.00 59.69 321 LYS A C 1
ATOM 2420 O O . LYS A 1 321 ? 36.222 0.229 -16.217 1.00 59.69 321 LYS A O 1
ATOM 2425 N N . GLY A 1 322 ? 34.011 -0.037 -16.592 1.00 63.69 322 GLY A N 1
ATOM 2426 C CA . GLY A 1 322 ? 33.635 1.346 -16.291 1.00 63.69 322 GLY A CA 1
ATOM 2427 C C . GLY A 1 322 ? 33.618 1.604 -14.783 1.00 63.69 322 GLY A C 1
ATOM 2428 O O . GLY A 1 322 ? 33.781 0.673 -13.990 1.00 63.69 322 GLY A O 1
ATOM 2429 N N . ASP A 1 323 ? 33.410 2.858 -14.388 1.00 63.12 323 ASP A N 1
ATOM 2430 C CA . ASP A 1 323 ? 33.231 3.201 -12.976 1.00 63.12 323 ASP A CA 1
ATOM 2431 C C . ASP A 1 323 ? 32.007 2.480 -12.397 1.00 63.12 323 ASP A C 1
ATOM 2433 O O . ASP A 1 323 ? 30.977 2.324 -13.062 1.00 63.12 323 ASP A O 1
ATOM 2437 N N . ASP A 1 324 ? 32.118 2.031 -11.147 1.00 68.00 324 ASP A N 1
ATOM 2438 C CA . ASP A 1 324 ? 31.009 1.381 -10.459 1.00 68.00 324 ASP A CA 1
ATOM 2439 C C . ASP A 1 324 ? 29.843 2.370 -10.292 1.00 68.00 324 ASP A C 1
ATOM 2441 O O . ASP A 1 324 ? 30.015 3.523 -9.884 1.00 68.00 324 ASP A O 1
ATOM 2445 N N . GLY A 1 325 ? 28.627 1.915 -10.601 1.00 66.25 325 GLY A N 1
ATOM 2446 C CA . GLY A 1 325 ? 27.425 2.708 -10.369 1.00 66.25 325 GLY A CA 1
ATOM 2447 C C . GLY A 1 325 ? 27.237 3.021 -8.881 1.00 66.25 325 GLY A C 1
ATOM 2448 O O . GLY A 1 325 ? 27.560 2.210 -8.010 1.00 66.25 325 GLY A O 1
ATOM 2449 N N . LYS A 1 326 ? 26.666 4.191 -8.571 1.00 68.50 326 LYS A N 1
ATOM 2450 C CA . LYS A 1 326 ? 26.305 4.536 -7.190 1.00 68.50 326 LYS A CA 1
ATOM 2451 C C . LYS A 1 326 ? 25.194 3.605 -6.709 1.00 68.50 326 LYS A C 1
ATOM 2453 O O . LYS A 1 326 ? 24.071 3.662 -7.204 1.00 68.50 326 LYS A O 1
ATOM 2458 N N . SER A 1 327 ? 25.508 2.767 -5.726 1.00 66.62 327 SER A N 1
ATOM 2459 C CA . SER A 1 327 ? 24.491 2.017 -4.994 1.00 66.62 327 SER A CA 1
ATOM 2460 C C . SER A 1 327 ? 23.752 2.970 -4.062 1.00 66.62 327 SER A C 1
ATOM 2462 O O . SER A 1 327 ? 24.358 3.643 -3.230 1.00 66.62 327 SER A O 1
ATOM 2464 N N . VAL A 1 328 ? 22.437 3.032 -4.210 1.00 61.72 328 VAL A N 1
ATOM 2465 C CA . VAL A 1 328 ? 21.540 3.750 -3.304 1.00 61.72 328 VAL A CA 1
ATOM 2466 C C . VAL A 1 328 ? 20.987 2.750 -2.300 1.00 61.72 328 VAL A C 1
ATOM 2468 O O . VAL A 1 328 ? 20.542 1.668 -2.678 1.00 61.72 328 VAL A O 1
ATOM 2471 N N . ALA A 1 329 ? 21.050 3.088 -1.012 1.00 50.88 329 ALA A N 1
ATOM 2472 C CA . ALA A 1 329 ? 20.519 2.226 0.034 1.00 50.88 329 ALA A CA 1
ATOM 2473 C C . ALA A 1 329 ? 19.021 1.991 -0.206 1.00 50.88 329 ALA A C 1
ATOM 2475 O O . ALA A 1 329 ? 18.244 2.946 -0.291 1.00 50.88 329 ALA A O 1
ATOM 2476 N N . SER A 1 330 ? 18.613 0.724 -0.298 1.00 49.72 330 SER A N 1
ATOM 2477 C CA . SER A 1 330 ? 17.202 0.354 -0.341 1.00 49.72 330 SER A CA 1
ATOM 2478 C C . SER A 1 330 ? 16.534 0.842 0.944 1.00 49.72 330 SER A C 1
ATOM 2480 O O . SER A 1 330 ? 16.834 0.345 2.034 1.00 49.72 330 SER A O 1
ATOM 2482 N N . ARG A 1 331 ? 15.628 1.818 0.839 1.00 49.78 331 ARG A N 1
ATOM 2483 C CA . ARG A 1 331 ? 14.818 2.253 1.980 1.00 49.78 331 ARG A CA 1
ATOM 2484 C C . ARG A 1 331 ? 13.709 1.237 2.218 1.00 49.78 331 ARG A C 1
ATOM 2486 O O . ARG A 1 331 ? 12.590 1.392 1.741 1.00 49.78 331 ARG A O 1
ATOM 2493 N N . THR A 1 332 ? 14.030 0.190 2.971 1.00 48.25 332 THR A N 1
ATOM 2494 C CA . THR A 1 332 ? 13.013 -0.733 3.478 1.00 48.25 332 THR A CA 1
ATOM 2495 C C . THR A 1 332 ? 12.282 -0.046 4.622 1.00 48.25 332 THR A C 1
ATOM 2497 O O . THR A 1 332 ? 12.829 0.103 5.714 1.00 48.25 332 THR A O 1
ATOM 2500 N N . HIS A 1 333 ? 11.048 0.380 4.377 1.00 50.78 333 HIS A N 1
ATOM 2501 C CA . HIS A 1 333 ? 10.164 0.808 5.451 1.00 50.78 333 HIS A CA 1
ATOM 2502 C C . HIS A 1 333 ? 9.530 -0.454 6.030 1.00 50.78 333 HIS A C 1
ATOM 2504 O O . HIS A 1 333 ? 8.659 -1.062 5.411 1.00 50.78 333 HIS A O 1
ATOM 2510 N N . LYS A 1 334 ? 10.007 -0.888 7.202 1.00 48.00 334 LYS A N 1
ATOM 2511 C CA . LYS A 1 334 ? 9.276 -1.887 7.982 1.00 48.00 334 LYS A CA 1
ATOM 2512 C C . LYS A 1 334 ? 8.006 -1.216 8.481 1.00 48.00 334 LYS A C 1
ATOM 2514 O O . LYS A 1 334 ? 8.071 -0.315 9.313 1.00 48.00 334 LYS A O 1
ATOM 2519 N N . ILE A 1 335 ? 6.870 -1.645 7.951 1.00 48.50 335 ILE A N 1
ATOM 2520 C CA . ILE A 1 335 ? 5.573 -1.250 8.482 1.00 48.50 335 ILE A CA 1
ATOM 2521 C C . ILE A 1 335 ? 5.412 -2.031 9.786 1.00 48.50 335 ILE A C 1
ATOM 2523 O O . ILE A 1 335 ? 5.139 -3.230 9.778 1.00 48.50 335 ILE A O 1
ATOM 2527 N N . ASN A 1 336 ? 5.674 -1.375 10.915 1.00 41.09 336 ASN A N 1
ATOM 2528 C CA . ASN A 1 336 ? 5.320 -1.938 12.212 1.00 41.09 336 ASN A CA 1
ATOM 2529 C C . ASN A 1 336 ? 3.797 -1.906 12.343 1.00 41.09 336 ASN A C 1
ATOM 2531 O O . ASN A 1 336 ? 3.155 -0.982 11.859 1.00 41.09 336 ASN A O 1
ATOM 2535 N N . ASN A 1 337 ? 3.225 -2.911 13.005 1.00 39.62 337 ASN A N 1
ATOM 2536 C CA . ASN A 1 337 ? 1.783 -3.180 13.097 1.00 39.62 337 ASN A CA 1
ATOM 2537 C C . ASN A 1 337 ? 0.977 -2.125 13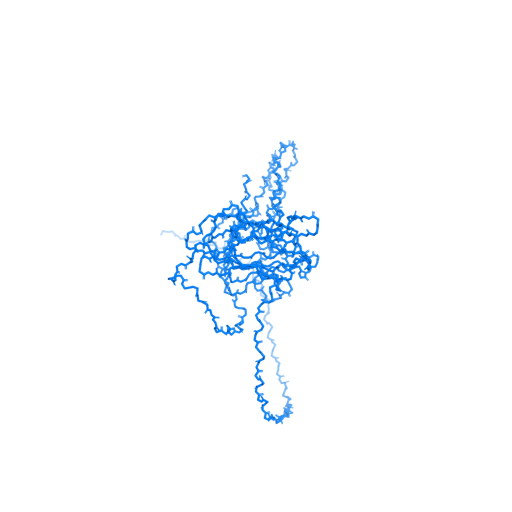.902 1.00 39.62 337 ASN A C 1
ATOM 2539 O O . ASN A 1 337 ? -0.072 -2.417 14.473 1.00 39.62 337 ASN A O 1
ATOM 2543 N N . GLN A 1 338 ? 1.484 -0.896 14.005 1.00 41.16 338 GLN A N 1
ATOM 2544 C CA . GLN A 1 338 ? 0.744 0.244 14.518 1.00 41.16 338 GLN A CA 1
ATOM 2545 C C . GLN A 1 338 ? -0.156 0.746 13.391 1.00 41.16 338 GLN A C 1
ATOM 2547 O O . GLN A 1 338 ? 0.307 1.003 12.285 1.00 41.16 338 GLN A O 1
ATOM 2552 N N . ARG A 1 339 ? -1.463 0.820 13.654 1.00 43.00 339 ARG A N 1
ATOM 2553 C CA . ARG A 1 339 ? -2.468 1.295 12.698 1.00 43.00 339 ARG A CA 1
ATOM 2554 C C . ARG A 1 339 ? -2.088 2.699 12.213 1.00 43.00 339 ARG A C 1
ATOM 2556 O O . ARG A 1 339 ? -2.310 3.673 12.924 1.00 43.00 339 ARG A O 1
ATOM 2563 N N . TYR A 1 340 ? -1.514 2.795 11.019 1.00 42.22 340 TYR A N 1
ATOM 2564 C CA . TYR A 1 340 ? -1.298 4.069 10.347 1.00 42.22 340 TYR A CA 1
ATOM 2565 C C . TYR A 1 340 ? -2.627 4.491 9.728 1.00 42.22 340 TYR A C 1
ATOM 2567 O O . TYR A 1 340 ? -3.018 3.966 8.687 1.00 42.22 340 TYR A O 1
ATOM 2575 N N . ALA A 1 341 ? -3.334 5.401 10.394 1.00 39.47 341 ALA A N 1
ATOM 2576 C CA . ALA A 1 341 ? -4.350 6.196 9.730 1.00 39.47 341 ALA A CA 1
ATOM 2577 C C . ALA A 1 341 ? -3.637 7.404 9.109 1.00 39.47 341 ALA A C 1
ATOM 2579 O O . ALA A 1 341 ? -2.945 8.144 9.812 1.00 39.47 341 ALA A O 1
ATOM 2580 N N . ASN A 1 342 ? -3.845 7.578 7.804 1.00 36.47 342 ASN A N 1
ATOM 2581 C CA . ASN A 1 342 ? -3.459 8.703 6.945 1.00 36.47 342 ASN A CA 1
ATOM 2582 C C . ASN A 1 342 ? -2.178 8.532 6.104 1.00 36.47 342 ASN A C 1
ATOM 2584 O O . ASN A 1 342 ? -1.057 8.451 6.599 1.00 36.47 342 ASN A O 1
ATOM 2588 N N . VAL A 1 343 ? -2.435 8.513 4.790 1.00 40.12 343 VAL A N 1
ATOM 2589 C CA . VAL A 1 343 ? -1.571 8.685 3.610 1.00 40.12 343 VAL A CA 1
ATOM 2590 C C . VAL A 1 343 ? -0.092 8.354 3.809 1.00 40.12 343 VAL A C 1
ATOM 2592 O O . VAL A 1 343 ? 0.737 9.213 4.111 1.00 40.12 343 VAL A O 1
ATOM 2595 N N . VAL A 1 344 ? 0.265 7.101 3.533 1.00 44.66 344 VAL A N 1
ATOM 2596 C CA . VAL A 1 344 ? 1.669 6.711 3.410 1.00 44.66 344 VAL A CA 1
ATOM 2597 C C . VAL A 1 344 ? 2.131 7.039 1.989 1.00 44.66 344 VAL A C 1
ATOM 2599 O O . VAL A 1 344 ? 1.958 6.247 1.063 1.00 44.66 344 VAL A O 1
ATOM 2602 N N . TYR A 1 345 ? 2.740 8.212 1.810 1.00 38.94 345 TYR A N 1
ATOM 2603 C CA . TYR A 1 345 ? 3.548 8.486 0.622 1.00 38.94 345 TYR A CA 1
ATOM 2604 C C . TYR A 1 345 ? 4.880 7.751 0.762 1.00 38.94 345 TYR A C 1
ATOM 2606 O O . TYR A 1 345 ? 5.814 8.259 1.384 1.00 38.94 345 TYR A O 1
ATOM 2614 N N . VAL A 1 346 ? 4.997 6.553 0.185 1.00 49.31 346 VAL A N 1
ATOM 2615 C CA . VAL A 1 346 ?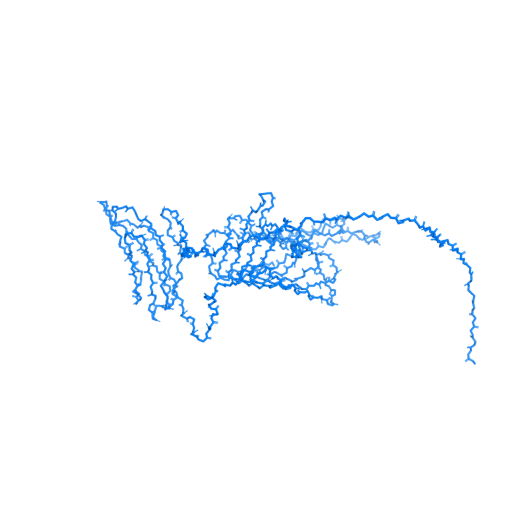 6.313 5.923 0.034 1.00 49.31 346 VAL A CA 1
ATOM 2616 C C . VAL A 1 346 ? 6.900 6.365 -1.301 1.00 49.31 346 VAL A C 1
ATOM 2618 O O . VAL A 1 346 ? 6.831 5.659 -2.299 1.00 49.31 346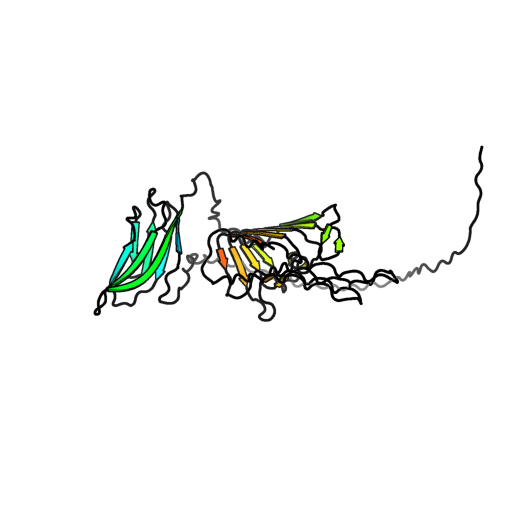 VAL A O 1
ATOM 2621 N N . GLN A 1 347 ? 7.471 7.568 -1.328 1.00 37.91 347 GLN A N 1
ATOM 2622 C CA . GLN A 1 347 ? 8.208 8.045 -2.493 1.00 37.91 347 GLN A CA 1
ATOM 2623 C C . GLN A 1 347 ? 9.676 7.622 -2.375 1.00 37.91 347 GLN A C 1
ATOM 2625 O O . GLN A 1 347 ? 10.400 8.057 -1.475 1.00 37.91 347 GLN A O 1
ATOM 2630 N N . THR A 1 348 ? 10.147 6.777 -3.290 1.00 40.72 348 THR A N 1
ATOM 2631 C CA . THR A 1 348 ? 11.587 6.551 -3.453 1.00 40.72 348 THR A CA 1
ATOM 2632 C C . THR A 1 348 ? 12.182 7.725 -4.222 1.00 40.72 348 THR A C 1
ATOM 2634 O O . THR A 1 348 ? 12.070 7.801 -5.445 1.00 40.72 348 THR A O 1
ATOM 2637 N N . HIS A 1 349 ? 12.806 8.661 -3.505 1.00 31.06 349 HIS A N 1
ATOM 2638 C CA . HIS A 1 349 ? 13.743 9.598 -4.121 1.00 31.06 349 HIS A CA 1
ATOM 2639 C C . HIS A 1 349 ? 15.008 8.821 -4.508 1.00 31.06 349 HIS A C 1
ATOM 2641 O O . HIS A 1 349 ? 15.701 8.295 -3.633 1.00 31.06 349 HIS A O 1
ATOM 2647 N N . HIS A 1 350 ? 15.269 8.730 -5.811 1.00 40.34 350 HIS A N 1
ATOM 2648 C CA . HIS A 1 350 ? 16.521 8.244 -6.383 1.00 40.34 350 HIS A CA 1
ATOM 2649 C C . HIS A 1 350 ? 17.212 9.373 -7.131 1.00 40.34 350 HIS A C 1
ATOM 2651 O O . HIS A 1 350 ? 16.503 10.071 -7.893 1.00 40.34 350 HIS A O 1
#

pLDDT: mean 74.51, std 22.41, range [30.55, 97.5]

Foldseek 3Di:
DDDDDDDDDDDDDDDDDDDDDDDDDDDDDDDDDDDDDDDDDDDDDDDDDDDDPDAPPPDAQDDAQEWEAEAPDKTKDAHQDDLQWDKDKDKPDDFPWDWDADNVRRMTITHHDPPQQDKIKIWIWTQHPVGIDTSDIYIYHYDYHDPPVPDPVPCPPPPPPPPFDKDKDKAWAPDFDCFLQDTDTAIEIEIETQEAEAACVPPPRPVVVQAVPRRHQEYHYHYQEYEFQFEREHANHAYHYAYAEYEWHPVDPVTGGAYAQEGHANPDAQPPDDDPPDWDAWAAWAWGHFYWDNYQWYHDPWDQRYHGDIGHIHHTGPDPDDDDDDDDDPPRDGPDRRTDGDIDRPDDDD